Protein AF-0000000076641769 (afdb_homodimer)

InterPro domains:
  IPR024775 Hercynine oxygenase, DinB-like domain [PF12867] (29-150)
  IPR034660 DinB/YfiT-like putative metalloenzymes [G3DSA:1.20.120.450] (7-170)
  IPR034660 DinB/YfiT-like putative metalloenzymes [SSF109854] (11-156)

Solvent-accessible surface area (backbone atoms only — not comparable to full-atom values): 20277 Å² total; per-residue (Å²): 103,44,60,56,47,49,53,47,52,48,48,53,51,45,26,43,36,72,50,71,33,69,70,28,80,13,52,52,59,55,61,67,68,49,59,81,91,52,29,77,48,47,77,45,92,88,43,76,18,49,42,22,50,51,31,31,51,39,46,55,44,50,50,51,44,38,42,74,72,63,43,54,76,74,80,76,54,74,76,58,28,33,40,38,49,80,80,38,76,50,72,78,64,31,64,61,49,50,54,50,47,42,52,50,47,50,52,49,43,48,52,54,56,73,72,47,62,34,68,54,40,73,36,64,37,60,97,52,78,47,28,38,47,53,48,56,54,20,50,52,49,36,47,33,23,51,44,21,37,39,57,52,48,49,52,50,46,48,49,73,70,40,70,86,71,70,82,70,70,74,71,69,71,54,50,64,73,74,69,49,69,76,72,113,103,43,62,57,48,50,53,48,51,49,47,51,51,44,25,46,38,71,50,72,33,71,68,30,82,14,52,53,59,55,62,68,69,50,60,80,92,52,30,75,46,48,77,46,92,88,43,77,18,50,41,24,50,52,29,32,51,38,45,54,44,49,50,52,44,38,42,75,72,64,44,52,79,73,79,74,55,74,78,58,27,34,41,38,50,81,80,38,75,49,72,77,64,30,64,61,49,48,55,49,47,41,51,50,46,50,52,49,43,48,52,54,55,72,72,47,61,35,66,56,39,72,36,64,36,59,96,52,75,47,29,38,46,52,47,56,54,19,52,54,50,36,48,30,23,50,45,21,36,39,58,52,47,49,53,50,47,49,49,73,69,38,78,84,69,68,82,73,71,72,71,68,70,57,51,61,72,74,70,54,68,81,63,108

pLDDT: mean 87.35, std 21.9, range [19.55, 98.88]

Radius of gyration: 20.26 Å; Cα contacts (8 Å, |Δi|>4): 427; chains: 2; bounding box: 56×55×45 Å

Foldseek 3Di:
DLVVVLVVLLCLLCCQACNADQVFHHLLVLLVPFDLVCQQPFLDPPGGGNLLLLLLLLQLLVVLLCQLVPVLPDDDDNVCSSVLCVVPVDSVCSSVVSSVSSVVSSVSSSVSSVPDTSCQQVDCRRPDPHGSVVSSVVSSVSSVVVSVVNNVRRVSVCPVPDDPDDPPPPCVVPSVPPPPPVVD/DLVVVLVVLLCLLCCQACNADQVFHHLLVLLVPFDLVCQQPFLDPPGGGNLLLLLLLLQLLVVLLCQLVPVLPDDDDNVCSSVLCVVPVDSVCSSVVSSVSSVVSSVSSSVSSVPDTSCQQVDDRRPDPHGSVVSSVVSSVSSVVVSVVNNVRRVSVCPVPDPPDDPPPPCVVPSVPVPPVVVD

Secondary structure (DSSP, 8-state):
-HHHHHHHHHHHHHHHHHS--TTSS-HHHHHHTS-GGGTT--SSTTS--HHHHHHHHHHHHHHHHHHHTT-TT----HHHHT-GGGT-SSSTTHHHHHHHHHHHHHHHHHHHHHTS-GGGGGSBPTTSSSBHHHHHHHHHHHHHHHHHHHHHHHHHHHHHHSSS-------TT--GGG-GGGG-/-HHHHHHHHHHHHHHHHHS--TTSS-HHHHHHTS-GGGTT--SSTTS--HHHHHHHHHHHHHHHHHHHTT-TT----HHHHT-GGGT-S-STTHHHHHHHHHHHHHHHHHHHHHTS-GGGGGSBPTTSSSBHHHHHHHHHHHHHHHHHHHHHHHHHHHHHHSSS-------TT--GGG-GGGG-

Organism: NCBI:txid1194090

Structure (mmCIF, N/CA/C/O backbone):
data_AF-0000000076641769-model_v1
#
loop_
_entity.id
_entity.type
_entity.pdbx_description
1 polymer 'Uncharacterized damage-inducible protein DinB (Forms a four-helix bundle)'
#
loop_
_atom_site.group_PDB
_atom_site.id
_atom_site.type_symbol
_atom_site.label_atom_id
_atom_site.label_alt_id
_atom_site.label_comp_id
_atom_site.label_asym_id
_atom_site.label_entity_id
_atom_site.label_seq_id
_atom_site.pdbx_PDB_ins_code
_atom_site.Cartn_x
_atom_site.Cartn_y
_atom_site.Cartn_z
_atom_site.occupancy
_atom_site.B_iso_or_equiv
_atom_site.auth_seq_id
_atom_site.auth_comp_id
_atom_site.auth_asym_id
_atom_site.auth_atom_id
_atom_site.pdbx_PDB_model_num
ATOM 1 N N . MET A 1 1 ? -15.953 -20.562 -8.188 1 45.41 1 MET A N 1
ATOM 2 C CA . MET A 1 1 ? -14.883 -19.656 -8.555 1 45.41 1 MET A CA 1
ATOM 3 C C . MET A 1 1 ? -15.047 -18.312 -7.852 1 45.41 1 MET A C 1
ATOM 5 O O . MET A 1 1 ? -14.102 -17.781 -7.254 1 45.41 1 MET A O 1
ATOM 9 N N . HIS A 1 2 ? -16.438 -17.828 -7.84 1 49.59 2 HIS A N 1
ATOM 10 C CA . HIS A 1 2 ? -16.797 -16.516 -7.32 1 49.59 2 HIS A CA 1
ATOM 11 C C . HIS A 1 2 ? -16.781 -16.5 -5.797 1 49.59 2 HIS A C 1
ATOM 13 O O . HIS A 1 2 ? -16.234 -15.578 -5.188 1 49.59 2 HIS A O 1
ATOM 19 N N . ALA A 1 3 ? -17.281 -17.578 -5.199 1 50 3 ALA A N 1
ATOM 20 C CA . ALA A 1 3 ? -17.344 -17.625 -3.74 1 50 3 ALA A CA 1
ATOM 21 C C . ALA A 1 3 ? -15.938 -17.594 -3.133 1 50 3 ALA A C 1
ATOM 23 O O . ALA A 1 3 ? -15.703 -16.922 -2.127 1 50 3 ALA A O 1
ATOM 24 N N . SER A 1 4 ? -15.109 -18.125 -4.004 1 82.12 4 SER A N 1
ATOM 25 C CA . SER A 1 4 ? -13.742 -18.234 -3.51 1 82.12 4 SER A CA 1
ATOM 26 C C . SER A 1 4 ? -13.008 -16.891 -3.615 1 82.12 4 SER A C 1
ATOM 28 O O . SER A 1 4 ? -12.266 -16.516 -2.709 1 82.12 4 SER A O 1
ATOM 30 N N . GLU A 1 5 ? -13.516 -16.078 -4.543 1 87.69 5 GLU A N 1
ATOM 31 C CA . GLU A 1 5 ? -12.781 -14.82 -4.719 1 87.69 5 GLU A CA 1
ATOM 32 C C . GLU A 1 5 ? -13.203 -13.789 -3.676 1 87.69 5 GLU A C 1
ATOM 34 O O . GLU A 1 5 ? -12.367 -13.047 -3.158 1 87.69 5 GLU A O 1
ATOM 39 N N . ILE A 1 6 ? -14.516 -13.789 -3.357 1 93.94 6 ILE A N 1
ATOM 40 C CA . ILE A 1 6 ? -14.984 -12.836 -2.359 1 93.94 6 ILE A CA 1
ATOM 41 C C . ILE A 1 6 ? -14.367 -13.164 -1 1 93.94 6 ILE A C 1
ATOM 43 O O . ILE A 1 6 ? -14.023 -12.266 -0.233 1 93.94 6 ILE A O 1
ATOM 47 N N . SER A 1 7 ? -14.25 -14.461 -0.694 1 93.81 7 SER A N 1
ATOM 48 C CA . SER A 1 7 ? -13.594 -14.875 0.538 1 93.81 7 SER A CA 1
ATOM 49 C C . SER A 1 7 ? -12.133 -14.438 0.561 1 93.81 7 SER A C 1
ATOM 51 O O . SER A 1 7 ? -11.609 -14.055 1.609 1 93.81 7 SER A O 1
ATOM 53 N N . TYR A 1 8 ? -11.547 -14.477 -0.592 1 92.75 8 TYR A N 1
ATOM 54 C CA . TYR A 1 8 ? -10.164 -14.031 -0.72 1 92.75 8 TYR A CA 1
ATOM 55 C C . TYR A 1 8 ? -10.047 -12.539 -0.438 1 92.75 8 TYR A C 1
ATOM 57 O O . TYR A 1 8 ? -9.164 -12.109 0.307 1 92.75 8 TYR A O 1
ATOM 65 N N . ILE A 1 9 ? -10.938 -11.758 -0.997 1 96.25 9 ILE A N 1
ATOM 66 C CA . ILE A 1 9 ? -10.93 -10.312 -0.804 1 96.25 9 ILE A CA 1
ATOM 67 C C . ILE A 1 9 ? -11.18 -9.984 0.666 1 96.25 9 ILE A C 1
ATOM 69 O O . ILE A 1 9 ? -10.492 -9.141 1.248 1 96.25 9 ILE A O 1
ATOM 73 N N . ILE A 1 10 ? -12.133 -10.719 1.253 1 97 10 ILE A N 1
ATOM 74 C CA . ILE A 1 10 ? -12.438 -10.531 2.668 1 97 10 ILE A CA 1
ATOM 75 C C . ILE A 1 10 ? -11.195 -10.828 3.506 1 97 10 ILE A C 1
ATOM 77 O O . ILE A 1 10 ? -10.859 -10.062 4.414 1 97 10 ILE A O 1
ATOM 81 N N . ASN A 1 11 ? -10.523 -11.867 3.188 1 94.94 11 ASN A N 1
ATOM 82 C CA . ASN A 1 11 ? -9.32 -12.25 3.922 1 94.94 11 ASN A CA 1
ATOM 83 C C . ASN A 1 11 ? -8.219 -11.203 3.779 1 94.94 11 ASN A C 1
ATOM 85 O O . ASN A 1 11 ? -7.535 -10.883 4.75 1 94.9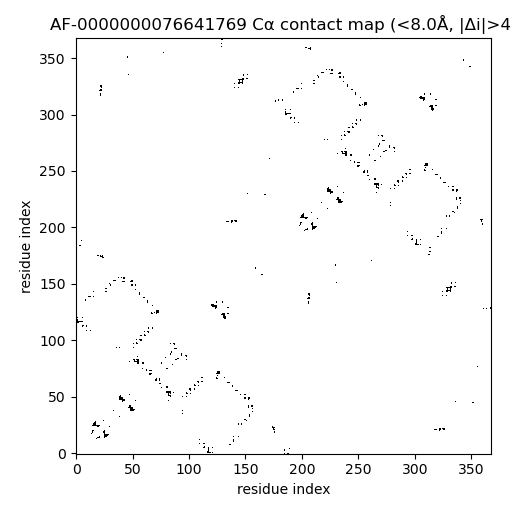4 11 ASN A O 1
ATOM 89 N N . GLN A 1 12 ? -8.023 -10.664 2.586 1 96.94 12 GLN A N 1
ATOM 90 C CA . GLN A 1 12 ? -7.012 -9.633 2.367 1 96.94 12 GLN A CA 1
ATOM 91 C C . GLN A 1 12 ? -7.355 -8.359 3.129 1 96.94 12 GLN A C 1
ATOM 93 O O . GLN A 1 12 ? -6.473 -7.723 3.717 1 96.94 12 GLN A O 1
ATOM 98 N N . LEU A 1 13 ? -8.648 -7.98 3.107 1 98.19 13 LEU A N 1
ATOM 99 C CA . LEU A 1 13 ? -9.102 -6.824 3.871 1 98.19 13 LEU A CA 1
ATOM 100 C C . LEU A 1 13 ? -8.797 -7 5.355 1 98.19 13 LEU A C 1
ATOM 102 O O . LEU A 1 13 ? -8.25 -6.098 5.992 1 98.19 13 LEU A O 1
ATOM 106 N N . ASP A 1 14 ? -9.086 -8.141 5.809 1 96 14 ASP A N 1
ATOM 107 C CA . ASP A 1 14 ? -8.914 -8.422 7.23 1 96 14 ASP A CA 1
ATOM 108 C C . ASP A 1 14 ? -7.43 -8.516 7.594 1 96 14 ASP A C 1
ATOM 110 O O . ASP A 1 14 ? -7 -7.977 8.609 1 96 14 ASP A O 1
ATOM 114 N N . GLN A 1 15 ? -6.672 -9.164 6.793 1 96.19 15 GLN A N 1
ATOM 115 C CA . GLN A 1 15 ? -5.246 -9.375 7.027 1 96.19 15 GLN A CA 1
ATOM 116 C C . GLN A 1 15 ? -4.5 -8.047 7.105 1 96.19 15 GLN A C 1
ATOM 118 O O . GLN A 1 15 ? -3.672 -7.844 7.996 1 96.19 15 GLN A O 1
ATOM 123 N N . THR A 1 16 ? -4.781 -7.152 6.227 1 98.31 16 THR A N 1
ATOM 124 C CA . THR A 1 16 ? -4.047 -5.891 6.156 1 98.31 16 THR A CA 1
ATOM 125 C C . THR A 1 16 ? -4.531 -4.926 7.234 1 98.31 16 THR A C 1
ATOM 127 O O . THR A 1 16 ? -3.785 -4.039 7.656 1 98.31 16 THR A O 1
ATOM 130 N N . PHE A 1 17 ? -5.762 -5.137 7.707 1 98.5 17 PHE A N 1
ATOM 131 C CA . PHE A 1 17 ? -6.328 -4.191 8.664 1 98.5 17 PHE A CA 1
ATOM 132 C C . PHE A 1 17 ? -5.961 -4.574 10.086 1 98.5 17 PHE A C 1
ATOM 134 O O . PHE A 1 17 ? -5.566 -3.719 10.883 1 98.5 17 PHE A O 1
ATOM 141 N N . ASP A 1 18 ? -6.109 -5.91 10.477 1 95.75 18 ASP A N 1
ATOM 142 C CA . ASP A 1 18 ? -5.984 -6.176 11.906 1 95.75 18 ASP A CA 1
ATOM 143 C C . ASP A 1 18 ? -5.316 -7.523 12.156 1 95.75 18 ASP A C 1
ATOM 145 O O . ASP A 1 18 ? -5.219 -7.969 13.297 1 95.75 18 ASP A O 1
ATOM 149 N N . LYS A 1 19 ? -4.84 -8.172 11.195 1 95.69 19 LYS A N 1
ATOM 150 C CA . LYS A 1 19 ? -4.203 -9.469 11.422 1 95.69 19 LYS A CA 1
ATOM 151 C C . LYS A 1 19 ? -2.695 -9.383 11.195 1 95.69 19 LYS A C 1
ATOM 153 O O . LYS A 1 19 ? -2.004 -8.617 11.859 1 95.69 19 LYS A O 1
ATOM 158 N N . ASN A 1 20 ? -2.178 -10.242 10.352 1 94.19 20 ASN A N 1
ATOM 159 C CA . ASN A 1 20 ? -0.727 -10.336 10.227 1 94.19 20 ASN A CA 1
ATOM 160 C C . ASN A 1 20 ? -0.286 -10.328 8.766 1 94.19 20 ASN A C 1
ATOM 162 O O . ASN A 1 20 ? 0.093 -11.367 8.227 1 94.19 20 ASN A O 1
ATOM 166 N N . PRO A 1 21 ? -0.232 -9.164 8.219 1 96 21 PRO A N 1
ATOM 167 C CA . PRO A 1 21 ? 0.227 -9.133 6.824 1 96 21 PRO A CA 1
ATOM 168 C C . PRO A 1 21 ? 1.71 -9.469 6.684 1 96 21 PRO A C 1
ATOM 170 O O . PRO A 1 21 ? 2.486 -9.25 7.621 1 96 21 PRO A O 1
ATOM 173 N N . TRP A 1 22 ? 2.082 -9.883 5.594 1 95.44 22 TRP A N 1
ATOM 174 C CA . TRP A 1 22 ? 3.449 -10.32 5.332 1 95.44 22 TRP A CA 1
ATOM 175 C C . TRP A 1 22 ? 4.426 -9.156 5.449 1 95.44 22 TRP A C 1
ATOM 177 O O . TRP A 1 22 ? 5.559 -9.328 5.906 1 95.44 22 TRP A O 1
ATOM 187 N N . TYR A 1 23 ? 4.004 -7.949 5.078 1 94.56 23 TYR A N 1
ATOM 188 C CA . TYR A 1 23 ? 4.902 -6.805 4.957 1 94.56 23 TYR A CA 1
ATOM 189 C C . TYR A 1 23 ? 5.199 -6.199 6.32 1 94.56 23 TYR A C 1
ATOM 191 O O . TYR A 1 23 ? 6.035 -5.301 6.438 1 94.56 23 TYR A O 1
ATOM 199 N N . GLY A 1 24 ? 4.438 -6.656 7.391 1 94.31 24 GLY A N 1
ATOM 200 C CA . GLY A 1 24 ? 4.742 -6.121 8.711 1 94.31 24 GLY A CA 1
ATOM 201 C C . GLY A 1 24 ? 3.508 -5.906 9.562 1 94.31 24 GLY A C 1
ATOM 202 O O . GLY A 1 24 ? 2.701 -6.82 9.742 1 94.31 24 GLY A O 1
ATOM 203 N N . GLU A 1 25 ? 3.391 -4.691 10.094 1 95.56 25 GLU A N 1
ATOM 204 C CA . GLU A 1 25 ? 2.283 -4.363 10.992 1 95.56 25 GLU A CA 1
ATOM 205 C C . GLU A 1 25 ? 1.032 -3.984 10.203 1 95.56 25 GLU A C 1
ATOM 207 O O . GLU A 1 25 ? 1.116 -3.289 9.188 1 95.56 25 GLU A O 1
ATOM 212 N N . PRO A 1 26 ? -0.119 -4.414 10.695 1 97.81 26 PRO A N 1
ATOM 213 C CA . PRO A 1 26 ? -1.368 -4.055 10.023 1 97.81 26 PRO A CA 1
ATOM 214 C C . PRO A 1 26 ? -1.771 -2.602 10.266 1 97.81 26 PRO A C 1
ATOM 216 O O . PRO A 1 26 ? -1.193 -1.933 11.125 1 97.81 26 PRO A O 1
ATOM 219 N N . ILE A 1 27 ? -2.701 -2.156 9.555 1 98.69 27 ILE A N 1
ATOM 220 C CA . ILE A 1 27 ? -3.156 -0.771 9.539 1 98.69 27 ILE A CA 1
ATOM 221 C C . ILE A 1 27 ? -3.52 -0.333 10.961 1 98.69 27 ILE A C 1
ATOM 223 O O . ILE A 1 27 ? -3.047 0.7 11.438 1 98.69 27 ILE A O 1
ATOM 227 N N . HIS A 1 28 ? -4.312 -1.132 11.633 1 98 28 HIS A N 1
ATOM 228 C CA . HIS A 1 28 ? -4.824 -0.756 12.945 1 98 28 HIS A CA 1
ATOM 229 C C . HIS A 1 28 ? -3.691 -0.597 13.953 1 98 28 HIS A C 1
ATOM 231 O O . HIS A 1 28 ? -3.693 0.342 14.75 1 98 28 HIS A O 1
ATOM 237 N N . SER A 1 29 ? -2.707 -1.469 13.938 1 97.69 29 SER A N 1
ATOM 238 C CA . SER A 1 29 ? -1.576 -1.418 14.859 1 97.69 29 SER A CA 1
ATOM 239 C C . SER A 1 29 ? -0.725 -0.174 14.625 1 97.69 29 SER A C 1
ATOM 241 O O . SER A 1 29 ? -0.314 0.493 15.578 1 97.69 29 SER A O 1
ATOM 243 N N . ILE A 1 30 ? -0.479 0.148 13.359 1 97.75 30 ILE A N 1
ATOM 244 C CA . ILE A 1 30 ? 0.31 1.328 13.016 1 97.75 30 ILE A CA 1
ATOM 245 C C . ILE A 1 30 ? -0.414 2.586 13.492 1 97.75 30 ILE A C 1
ATOM 247 O O . ILE A 1 30 ? 0.186 3.449 14.141 1 97.75 30 ILE A O 1
ATOM 251 N N . LEU A 1 31 ? -1.674 2.66 13.273 1 98.56 31 LEU A N 1
ATOM 252 C CA . LEU A 1 31 ? -2.432 3.85 13.641 1 98.56 31 LEU A CA 1
ATOM 253 C C . LEU A 1 31 ? -2.516 3.996 15.156 1 98.56 31 LEU A C 1
ATOM 255 O O . LEU A 1 31 ? -2.518 5.113 15.68 1 98.56 31 LEU A O 1
ATOM 259 N N . LYS A 1 32 ? -2.561 2.885 15.867 1 97.5 32 LYS A N 1
ATOM 260 C CA . LYS A 1 32 ? -2.613 2.918 17.328 1 97.5 32 LYS A CA 1
ATOM 261 C C . LYS A 1 32 ? -1.288 3.4 17.922 1 97.5 32 LYS A C 1
ATOM 263 O O . LYS A 1 32 ? -1.239 3.855 19.062 1 97.5 32 LYS A O 1
ATOM 268 N N . SER A 1 33 ? -0.263 3.305 17.109 1 96.62 33 SER A N 1
ATOM 269 C CA . SER A 1 33 ? 1.065 3.629 17.625 1 96.62 33 SER A CA 1
ATOM 270 C C . SER A 1 33 ? 1.399 5.102 17.391 1 96.62 33 SER A C 1
ATOM 272 O O . SER A 1 33 ? 2.449 5.578 17.828 1 96.62 33 SER A O 1
ATOM 274 N N . VAL A 1 34 ? 0.511 5.805 16.734 1 96.69 34 VAL A N 1
ATOM 275 C CA . VAL A 1 34 ? 0.795 7.211 16.469 1 96.69 34 VAL A CA 1
ATOM 276 C C . VAL A 1 34 ? 0.492 8.047 17.703 1 96.69 34 VAL A C 1
ATOM 278 O O . VAL A 1 34 ? -0.332 7.656 18.531 1 96.69 34 VAL A O 1
ATOM 281 N N . ASP A 1 35 ? 1.23 9.172 17.875 1 95.06 35 ASP A N 1
ATOM 282 C CA . ASP A 1 35 ? 0.979 10.109 18.969 1 95.06 35 ASP A CA 1
ATOM 283 C C . ASP A 1 35 ? -0.274 10.938 18.703 1 95.06 35 ASP A C 1
ATOM 285 O O . ASP A 1 35 ? -0.285 11.781 17.812 1 95.06 35 ASP A O 1
ATOM 289 N N . PRO A 1 36 ? -1.273 10.758 19.531 1 95.38 36 PRO A N 1
ATOM 290 C CA . PRO A 1 36 ? -2.535 11.461 19.281 1 95.38 36 PRO A CA 1
ATOM 291 C C . PRO A 1 36 ? -2.383 12.977 19.328 1 95.38 36 PRO A C 1
ATOM 293 O O . PRO A 1 36 ? -3.205 13.703 18.766 1 95.38 36 PRO A O 1
ATOM 296 N N . ASP A 1 37 ? -1.33 13.461 19.969 1 94.19 37 ASP A N 1
ATOM 297 C CA . ASP A 1 37 ? -1.163 14.898 20.141 1 94.19 37 ASP A CA 1
ATOM 298 C C . ASP A 1 37 ? -0.729 15.57 18.844 1 94.19 37 ASP A C 1
ATOM 300 O O . ASP A 1 37 ? -0.851 16.781 18.688 1 94.19 37 ASP A O 1
ATOM 304 N N . ASN A 1 38 ? -0.269 14.742 17.859 1 93.88 38 ASN A N 1
ATOM 305 C CA . ASN A 1 38 ? 0.278 15.352 16.656 1 93.88 38 ASN A CA 1
ATOM 306 C C . ASN A 1 38 ? -0.371 14.789 15.398 1 93.88 38 ASN A C 1
ATOM 308 O O . ASN A 1 38 ? 0.151 14.969 14.297 1 93.88 38 ASN A O 1
ATOM 312 N N . VAL A 1 39 ? -1.518 14.156 15.492 1 97.25 39 VAL A N 1
ATOM 313 C CA . VAL A 1 39 ? -2.105 13.422 14.383 1 97.25 39 VAL A CA 1
ATOM 314 C C . VAL A 1 39 ? -2.746 14.398 13.398 1 97.25 39 VAL A C 1
ATOM 316 O O . VAL A 1 39 ? -2.955 14.062 12.227 1 97.25 39 VAL A O 1
ATOM 319 N N . PHE A 1 40 ? -3.039 15.57 13.859 1 96.94 40 PHE A N 1
ATOM 320 C CA . PHE A 1 40 ? -3.695 16.516 12.969 1 96.94 40 PHE A CA 1
ATOM 321 C C . PHE A 1 40 ? -2.707 17.562 12.469 1 96.94 40 PHE A C 1
ATOM 323 O O . PHE A 1 40 ? -3.092 18.516 11.781 1 96.94 40 PHE A O 1
ATOM 330 N N . GLU A 1 41 ? -1.438 17.375 12.781 1 93.69 41 GLU A N 1
ATOM 331 C CA . GLU A 1 41 ? -0.383 18.266 12.297 1 93.69 41 GLU A CA 1
ATOM 332 C C . GLU A 1 41 ? 0.225 17.75 11 1 93.69 41 GLU A C 1
ATOM 334 O O . GLU A 1 41 ? 0.632 16.594 10.922 1 93.69 41 GLU A O 1
ATOM 339 N N . SER A 1 42 ? 0.24 18.594 10.023 1 92.5 42 SER A N 1
ATOM 340 C CA . SER A 1 42 ? 1.027 18.297 8.828 1 92.5 42 SER A CA 1
ATOM 341 C C . SER A 1 42 ? 2.52 18.484 9.094 1 92.5 42 SER A C 1
ATOM 343 O O . SER A 1 42 ? 2.939 19.5 9.648 1 92.5 42 SER A O 1
ATOM 345 N N . PRO A 1 43 ? 3.281 17.5 8.734 1 88.5 43 PRO A N 1
ATOM 346 C CA . PRO A 1 43 ? 4.707 17.656 9.023 1 88.5 43 PRO A CA 1
ATOM 347 C C . PRO A 1 43 ? 5.363 18.766 8.211 1 88.5 43 PRO A C 1
ATOM 349 O O . PRO A 1 43 ? 6.379 19.328 8.625 1 88.5 43 PRO A O 1
ATOM 352 N N . THR A 1 44 ? 4.898 19 7.086 1 84 44 THR A N 1
ATOM 353 C CA . THR A 1 44 ? 5.359 20.078 6.215 1 84 44 THR A CA 1
ATOM 354 C C . THR A 1 44 ? 4.262 20.5 5.246 1 84 44 THR A C 1
ATOM 356 O O . THR A 1 44 ? 3.309 19.75 5.016 1 84 44 THR A O 1
ATOM 359 N N . GLU A 1 45 ? 4.379 21.672 4.727 1 85 45 GLU A N 1
ATOM 360 C CA . GLU A 1 45 ? 3.365 22.188 3.814 1 85 45 GLU A CA 1
ATOM 361 C C . GLU A 1 45 ? 3.152 21.25 2.627 1 85 45 GLU A C 1
ATOM 363 O O . GLU A 1 45 ? 4.117 20.734 2.059 1 85 45 GLU A O 1
ATOM 368 N N . GLY A 1 46 ? 1.932 21 2.311 1 87.56 46 GLY A N 1
ATOM 369 C CA . GLY A 1 46 ? 1.609 20.203 1.131 1 87.56 46 GLY A CA 1
ATOM 370 C C . GLY A 1 46 ? 1.476 18.719 1.423 1 87.56 46 GLY A C 1
ATOM 371 O O . GLY A 1 46 ? 1.138 17.938 0.534 1 87.56 46 GLY A O 1
ATOM 372 N N . ILE A 1 47 ? 1.755 18.391 2.625 1 93.62 47 ILE A N 1
ATOM 373 C CA . ILE A 1 47 ? 1.623 17 3.031 1 93.62 47 ILE A CA 1
ATOM 374 C C . ILE A 1 47 ? 0.453 16.844 4 1 93.62 47 ILE A C 1
ATOM 376 O O . ILE A 1 47 ? 0.306 17.641 4.93 1 93.62 47 ILE A O 1
ATOM 380 N N . HIS A 1 48 ? -0.349 15.906 3.787 1 97.06 48 HIS A N 1
ATOM 381 C CA . HIS A 1 48 ? -1.502 15.648 4.641 1 97.06 48 HIS A CA 1
ATOM 382 C C . HIS A 1 48 ? -1.065 15.188 6.027 1 97.06 48 HIS A C 1
ATOM 384 O O . HIS A 1 48 ? -0.014 14.562 6.176 1 97.06 48 HIS A O 1
ATOM 390 N N . SER A 1 49 ? -1.872 15.547 7.027 1 97.81 49 SER A N 1
ATOM 391 C CA . SER A 1 49 ? -1.682 14.984 8.359 1 97.81 49 SER A CA 1
ATOM 392 C C . SER A 1 49 ? -2.189 13.547 8.43 1 97.81 49 SER A C 1
ATOM 394 O O . SER A 1 49 ? -2.896 13.086 7.535 1 97.81 49 SER A O 1
ATOM 396 N N . ILE A 1 50 ? -1.802 12.891 9.477 1 98.62 50 ILE A N 1
ATOM 397 C CA . ILE A 1 50 ? -2.27 11.523 9.688 1 98.62 50 ILE A CA 1
ATOM 398 C C . ILE A 1 50 ? -3.791 11.516 9.828 1 98.62 50 ILE A C 1
ATOM 400 O O . ILE A 1 50 ? -4.465 10.656 9.242 1 98.62 50 ILE A O 1
ATOM 404 N N . GLY A 1 51 ? -4.375 12.484 10.57 1 98.62 51 GLY A N 1
ATOM 405 C CA . GLY A 1 51 ? -5.816 12.586 10.703 1 98.62 51 GLY A CA 1
ATOM 406 C C . GLY A 1 51 ? -6.527 12.766 9.375 1 98.62 51 GLY A C 1
ATOM 407 O O . GLY A 1 51 ? -7.59 12.188 9.148 1 98.62 51 GLY A O 1
ATOM 408 N N . GLU A 1 52 ? -5.953 13.547 8.531 1 98.62 52 GLU A N 1
ATOM 409 C CA . GLU A 1 52 ? -6.504 13.758 7.195 1 98.62 52 GLU A CA 1
ATOM 410 C C . GLU A 1 52 ? -6.484 12.461 6.387 1 98.62 52 GLU A C 1
ATOM 412 O O . GLU A 1 52 ? -7.449 12.141 5.688 1 98.62 52 GLU A O 1
ATOM 417 N N . LEU A 1 53 ? -5.406 11.711 6.461 1 98.81 53 LEU A N 1
ATOM 418 C CA . LEU A 1 53 ? -5.297 10.445 5.734 1 98.81 53 LEU A CA 1
ATOM 419 C C . LEU A 1 53 ? -6.301 9.43 6.262 1 98.81 53 LEU A C 1
ATOM 421 O O . LEU A 1 53 ? -6.902 8.68 5.484 1 98.81 53 LEU A O 1
ATOM 425 N N . VAL A 1 54 ? -6.477 9.391 7.574 1 98.88 54 VAL A N 1
ATOM 426 C CA . VAL A 1 54 ? -7.43 8.445 8.148 1 98.88 54 VAL A CA 1
ATOM 427 C C . VAL A 1 54 ? -8.844 8.805 7.703 1 98.88 54 VAL A C 1
ATOM 429 O O . VAL A 1 54 ? -9.633 7.926 7.355 1 98.88 54 VAL A O 1
ATOM 432 N N . ALA A 1 55 ? -9.203 10.117 7.676 1 98.81 55 ALA A N 1
ATOM 433 C CA . ALA A 1 55 ? -10.5 10.539 7.141 1 98.81 55 ALA A CA 1
ATOM 434 C C . ALA A 1 55 ? -10.664 10.086 5.695 1 98.81 55 ALA A C 1
ATOM 436 O O . ALA A 1 55 ? -11.758 9.664 5.297 1 98.81 55 ALA A O 1
ATOM 437 N N . HIS A 1 56 ? -9.641 10.195 4.938 1 98.81 56 HIS A N 1
ATOM 438 C CA . HIS A 1 56 ? -9.617 9.773 3.543 1 98.81 56 HIS A CA 1
ATOM 439 C C . HIS A 1 56 ? -9.875 8.273 3.416 1 98.81 56 HIS A C 1
ATOM 441 O O . HIS A 1 56 ? -10.664 7.844 2.568 1 98.81 56 HIS A O 1
ATOM 447 N N . LEU A 1 57 ? -9.234 7.438 4.277 1 98.88 57 LEU A N 1
ATOM 448 C CA . LEU A 1 57 ? -9.469 6 4.305 1 98.88 57 LEU A CA 1
ATOM 449 C C . LEU A 1 57 ? -10.93 5.695 4.621 1 98.88 57 LEU A C 1
ATOM 451 O O . LEU A 1 57 ? -11.539 4.836 3.982 1 98.88 57 LEU A O 1
ATOM 455 N N . ILE A 1 58 ? -11.461 6.371 5.617 1 98.88 58 ILE A N 1
ATOM 456 C CA . ILE A 1 58 ? -12.844 6.172 6.031 1 98.88 58 ILE A CA 1
ATOM 457 C C . ILE A 1 58 ? -13.781 6.508 4.871 1 98.88 58 ILE A C 1
ATOM 459 O O . ILE A 1 58 ? -14.695 5.742 4.562 1 98.88 58 ILE A O 1
ATOM 463 N N . THR A 1 59 ? -13.523 7.625 4.219 1 98.56 59 THR A N 1
ATOM 464 C CA . THR A 1 59 ? -14.398 8.109 3.158 1 98.56 59 THR A CA 1
ATOM 465 C C . THR A 1 59 ? -14.516 7.074 2.041 1 98.56 59 THR A C 1
ATOM 467 O O . THR A 1 59 ? -15.617 6.805 1.555 1 98.56 59 THR A O 1
ATOM 470 N N . TYR A 1 60 ? -13.453 6.434 1.678 1 98 60 TYR A N 1
ATOM 471 C CA . TYR A 1 60 ? -13.516 5.523 0.54 1 98 60 TYR A CA 1
ATOM 472 C C . TYR A 1 60 ? -14.031 4.152 0.962 1 98 60 TYR A C 1
ATOM 474 O O . TYR A 1 60 ? -14.523 3.387 0.133 1 98 60 TYR A O 1
ATOM 482 N N . ARG A 1 61 ? -13.922 3.844 2.236 1 98.31 61 ARG A N 1
ATOM 483 C CA . ARG A 1 61 ? -14.625 2.666 2.736 1 98.31 61 ARG A CA 1
ATOM 484 C C . ARG A 1 61 ? -16.141 2.881 2.717 1 98.31 61 ARG A C 1
ATOM 486 O O . ARG A 1 61 ? -16.891 1.983 2.338 1 98.31 61 ARG A O 1
ATOM 493 N N . VAL A 1 62 ? -16.531 4.059 3.158 1 98.5 62 VAL A N 1
ATOM 494 C CA . VAL A 1 62 ? -17.953 4.414 3.123 1 98.5 62 VAL A CA 1
ATOM 495 C C . VAL A 1 62 ? -18.438 4.441 1.678 1 98.5 62 VAL A C 1
ATOM 497 O O . VAL A 1 62 ? -19.531 3.965 1.381 1 98.5 62 VAL A O 1
ATOM 500 N N . PHE A 1 63 ? -17.625 4.973 0.791 1 98.44 63 PHE A N 1
ATOM 501 C CA . PHE A 1 63 ? -17.969 4.961 -0.629 1 98.44 63 PHE A CA 1
ATOM 502 C C . PHE A 1 63 ? -18.234 3.543 -1.112 1 98.44 63 PHE A C 1
ATOM 504 O O . PHE A 1 63 ? -19.266 3.285 -1.753 1 98.44 63 PHE A O 1
ATOM 511 N N . ALA A 1 64 ? -17.391 2.57 -0.789 1 98.31 64 ALA A N 1
ATOM 512 C CA . ALA A 1 64 ? -17.531 1.183 -1.216 1 98.31 64 ALA A CA 1
ATOM 513 C C . ALA A 1 64 ? -18.812 0.57 -0.648 1 98.31 64 ALA A C 1
ATOM 515 O O . ALA A 1 64 ? -19.578 -0.063 -1.376 1 98.31 64 ALA A O 1
ATOM 516 N N . THR A 1 65 ? -19.078 0.799 0.663 1 98.38 65 THR A N 1
ATOM 517 C CA . THR A 1 65 ? -20.234 0.198 1.308 1 98.38 65 THR A CA 1
ATOM 518 C C . THR A 1 65 ? -21.531 0.785 0.748 1 98.38 65 THR A C 1
ATOM 520 O O . THR A 1 65 ? -22.484 0.053 0.48 1 98.38 65 THR A O 1
ATOM 523 N N . ARG A 1 66 ? -21.5 2.082 0.559 1 98.31 66 ARG A N 1
ATOM 524 C CA . ARG A 1 66 ? -22.703 2.73 0.024 1 98.31 66 ARG A CA 1
ATOM 525 C C . ARG A 1 66 ? -23 2.25 -1.394 1 98.31 66 ARG A C 1
ATOM 527 O O . ARG A 1 66 ? -24.156 1.997 -1.74 1 98.31 66 ARG A O 1
ATOM 534 N N . ARG A 1 67 ? -21.969 2.082 -2.178 1 98 67 ARG A N 1
ATOM 535 C CA . ARG A 1 67 ? -22.156 1.595 -3.539 1 98 67 ARG A CA 1
ATOM 536 C C . ARG A 1 67 ? -22.625 0.143 -3.543 1 98 67 ARG A C 1
ATOM 538 O O . ARG A 1 67 ? -23.5 -0.234 -4.336 1 98 67 ARG A O 1
ATOM 545 N N . LEU A 1 68 ? -22.078 -0.667 -2.689 1 98 68 LEU A N 1
ATOM 546 C CA . LEU A 1 68 ? -22.469 -2.068 -2.574 1 98 68 LEU A CA 1
ATOM 547 C C . LEU A 1 68 ? -23.938 -2.189 -2.186 1 98 68 LEU A C 1
ATOM 549 O O . LEU A 1 68 ? -24.609 -3.145 -2.58 1 98 68 LEU A O 1
ATOM 553 N N . LEU A 1 69 ? -24.422 -1.203 -1.462 1 97.5 69 LEU A N 1
ATOM 554 C CA . LEU A 1 69 ? -25.797 -1.236 -0.959 1 97.5 69 LEU A CA 1
ATOM 555 C C . LEU A 1 69 ? -26.75 -0.513 -1.912 1 97.5 69 LEU A C 1
ATOM 557 O O . LEU A 1 69 ? -27.922 -0.305 -1.59 1 97.5 69 LEU A O 1
ATOM 561 N N . GLY A 1 70 ? -26.25 0.018 -3.021 1 96.5 70 GLY A N 1
ATOM 562 C CA . GLY A 1 70 ? -27.109 0.515 -4.082 1 96.5 70 GLY A CA 1
ATOM 563 C C . GLY A 1 70 ? -27.266 2.023 -4.07 1 96.5 70 GLY A C 1
ATOM 564 O O . GLY A 1 70 ? -28.062 2.578 -4.82 1 96.5 70 GLY A O 1
ATOM 565 N N . ASP A 1 71 ? -26.547 2.691 -3.154 1 97.25 71 ASP A N 1
ATOM 566 C CA . ASP A 1 71 ? -26.531 4.152 -3.17 1 97.25 71 ASP A CA 1
ATOM 567 C C . ASP A 1 71 ? -25.594 4.684 -4.246 1 97.25 71 ASP A C 1
ATOM 569 O O . ASP A 1 71 ? -24.484 5.125 -3.943 1 97.25 71 ASP A O 1
ATOM 573 N N . ASN A 1 72 ? -26.078 4.82 -5.453 1 95.31 72 ASN A N 1
ATOM 574 C CA . ASN A 1 72 ? -25.266 5.133 -6.625 1 95.31 72 ASN A CA 1
ATOM 575 C C . ASN A 1 72 ? -24.938 6.621 -6.699 1 95.31 72 ASN A C 1
ATOM 577 O O . ASN A 1 72 ? -24.062 7.027 -7.469 1 95.31 72 ASN A O 1
ATOM 581 N N . ASP A 1 73 ? -25.516 7.426 -5.848 1 94.81 73 ASP A N 1
ATOM 582 C CA . ASP A 1 73 ? -25.344 8.875 -5.945 1 94.81 73 ASP A CA 1
ATOM 583 C C . ASP A 1 73 ? -24.375 9.383 -4.879 1 94.81 73 ASP A C 1
ATOM 585 O O . ASP A 1 73 ? -23.953 10.539 -4.922 1 94.81 73 ASP A O 1
ATOM 589 N N . TYR A 1 74 ? -24.062 8.516 -3.947 1 94.56 74 TYR A N 1
ATOM 590 C CA . TYR A 1 74 ? -23.156 8.961 -2.902 1 94.56 74 TYR A CA 1
ATOM 591 C C . TYR A 1 74 ? -21.812 9.383 -3.49 1 94.56 74 TYR A C 1
ATOM 593 O O . TYR A 1 74 ? -21.234 8.664 -4.316 1 94.56 74 TYR A O 1
ATOM 601 N N . TYR A 1 75 ? -21.312 10.508 -3.08 1 92.94 75 TYR A N 1
ATOM 602 C CA . TYR A 1 75 ? -20.047 11.008 -3.574 1 92.94 75 TYR A CA 1
ATOM 603 C C . TYR A 1 75 ? -19.453 12.023 -2.602 1 92.94 75 TYR A C 1
ATOM 605 O O . TYR A 1 75 ? -20.172 12.836 -2.02 1 92.94 75 TYR A O 1
ATOM 613 N N . VAL A 1 76 ? -18.25 11.906 -2.279 1 92.25 76 VAL A N 1
ATOM 614 C CA . VAL A 1 76 ? -17.438 12.906 -1.595 1 92.25 76 VAL A CA 1
ATOM 615 C C . VAL A 1 76 ? -16.25 13.297 -2.479 1 92.25 76 VAL A C 1
ATOM 617 O O . VAL A 1 76 ? -15.531 12.43 -2.986 1 92.25 76 VAL A O 1
ATOM 620 N N . SER A 1 77 ? -16.016 14.633 -2.688 1 92.19 77 SER A N 1
ATOM 621 C CA . SER A 1 77 ? -14.898 15.07 -3.514 1 92.19 77 SER A CA 1
ATOM 622 C C . SER A 1 77 ? -13.57 14.656 -2.898 1 92.19 77 SER A C 1
ATOM 624 O O . SER A 1 77 ? -13.469 14.469 -1.684 1 92.19 77 SER A O 1
ATOM 626 N N . GLN A 1 78 ? -12.602 14.5 -3.717 1 92.38 78 GLN A N 1
ATOM 627 C CA . GLN A 1 78 ? -11.266 14.133 -3.252 1 92.38 78 GLN A CA 1
ATOM 628 C C . GLN A 1 78 ? -10.766 15.094 -2.18 1 92.38 78 GLN A C 1
ATOM 630 O O . GLN A 1 78 ? -10.258 14.672 -1.143 1 92.38 78 GLN A O 1
ATOM 635 N N . GLU A 1 79 ? -10.938 16.359 -2.428 1 92.81 79 GLU A N 1
ATOM 636 C CA . GLU A 1 79 ? -10.508 17.375 -1.477 1 92.81 79 GLU A CA 1
ATOM 637 C C . GLU A 1 79 ? -11.211 17.219 -0.133 1 92.81 79 GLU A C 1
ATOM 639 O O . GLU A 1 79 ? -10.57 17.281 0.92 1 92.81 79 GLU A O 1
ATOM 644 N N . ASN A 1 80 ? -12.453 16.938 -0.185 1 96 80 ASN A N 1
ATOM 645 C CA . ASN A 1 80 ? -13.25 16.844 1.035 1 96 80 ASN A CA 1
ATOM 646 C C . ASN A 1 80 ? -12.992 15.516 1.758 1 96 80 ASN A C 1
ATOM 648 O O . ASN A 1 80 ? -13.242 15.406 2.961 1 96 80 ASN A O 1
ATOM 652 N N . SER A 1 81 ? -12.484 14.547 1.012 1 97.12 81 SER A N 1
ATOM 653 C CA . SER A 1 81 ? -12.258 13.227 1.601 1 97.12 81 SER A CA 1
ATOM 654 C C . SER A 1 81 ? -11.141 13.273 2.637 1 97.12 81 SER A C 1
ATOM 656 O O . SER A 1 81 ? -11.039 12.398 3.496 1 97.12 81 SER A O 1
ATOM 658 N N . PHE A 1 82 ? -10.344 14.328 2.604 1 97.62 82 PHE A N 1
ATOM 659 C CA . PHE A 1 82 ? -9.242 14.477 3.543 1 97.62 82 PHE A CA 1
ATOM 660 C C . PHE A 1 82 ? -9.656 15.32 4.742 1 97.62 82 PHE A C 1
ATOM 662 O O . PHE A 1 82 ? -8.93 15.398 5.738 1 97.62 82 PHE A O 1
ATOM 669 N N . ARG A 1 83 ? -10.805 15.961 4.641 1 97.44 83 ARG A N 1
ATOM 670 C CA . ARG A 1 83 ? -11.234 16.875 5.691 1 97.44 83 ARG A CA 1
ATOM 671 C C . ARG A 1 83 ? -11.883 16.109 6.844 1 97.44 83 ARG A C 1
ATOM 673 O O . ARG A 1 83 ? -13.094 15.891 6.84 1 97.44 83 ARG A O 1
ATOM 680 N N . TRP A 1 84 ? -11.07 15.82 7.828 1 97.88 84 TRP A N 1
ATOM 681 C CA . TRP A 1 84 ? -11.578 15.047 8.953 1 97.88 84 TRP A CA 1
ATOM 682 C C . TRP A 1 84 ? -12.656 15.82 9.703 1 97.88 84 TRP A C 1
ATOM 684 O O . TRP A 1 84 ? -13.523 15.227 10.352 1 97.88 84 TRP A O 1
ATOM 694 N N . GLN A 1 85 ? -12.68 17.109 9.57 1 97.56 85 GLN A N 1
ATOM 695 C CA . GLN A 1 85 ? -13.664 17.969 10.234 1 97.56 85 GLN A CA 1
ATOM 696 C C . GLN A 1 85 ? -15.07 17.672 9.719 1 97.56 85 GLN A C 1
ATOM 698 O O . GLN A 1 85 ? -16.062 17.969 10.406 1 97.56 85 GLN A O 1
ATOM 703 N N . ARG A 1 86 ? -15.156 17.203 8.531 1 97.06 86 ARG A N 1
ATOM 704 C CA . ARG A 1 86 ? -16.438 16.797 7.98 1 97.06 86 ARG A CA 1
ATOM 705 C C . ARG A 1 86 ? -17.062 15.68 8.805 1 97.06 86 ARG A C 1
ATOM 707 O O . ARG A 1 86 ? -18.281 15.602 8.938 1 97.06 86 ARG A O 1
ATOM 714 N N . LEU A 1 87 ? -16.203 14.828 9.383 1 97.31 87 LEU A N 1
ATOM 715 C CA . LEU A 1 87 ? -16.656 13.688 10.164 1 97.31 87 LEU A CA 1
ATOM 716 C C . LEU A 1 87 ? -16.828 14.062 11.633 1 97.31 87 LEU A C 1
ATOM 718 O O . LEU A 1 87 ? -17.812 13.672 12.266 1 97.31 87 LEU A O 1
ATOM 722 N N . TYR A 1 88 ? -15.891 14.82 12.07 1 97.31 88 TYR A N 1
ATOM 723 C CA . TYR A 1 88 ? -15.922 15.266 13.461 1 97.31 88 TYR A CA 1
ATOM 724 C C . TYR A 1 88 ? -15.477 16.719 13.57 1 97.31 88 TYR A C 1
ATOM 726 O O . TYR A 1 88 ? -14.281 17.016 13.672 1 97.31 88 TYR A O 1
ATOM 734 N N . PRO A 1 89 ? -16.453 17.625 13.68 1 95.88 89 PRO A N 1
ATOM 735 C CA . PRO A 1 89 ? -16.156 19.047 13.633 1 95.88 89 PRO A CA 1
ATOM 736 C C . PRO A 1 89 ? -15.336 19.516 14.836 1 95.88 89 PRO A C 1
ATOM 738 O O . PRO A 1 89 ? -14.555 20.469 14.727 1 95.88 89 PRO A O 1
ATOM 741 N N . GLU A 1 90 ? -15.508 18.875 15.984 1 95 90 GLU A N 1
ATOM 742 C CA . GLU A 1 90 ? -14.766 19.25 17.188 1 95 90 GLU A CA 1
ATOM 743 C C . GLU A 1 90 ? -13.484 18.422 17.312 1 95 90 GLU A C 1
ATOM 745 O O . GLU A 1 90 ? -13.508 17.203 17.188 1 95 90 GLU A O 1
ATOM 750 N N . LYS A 1 91 ? -12.414 19.125 17.531 1 94 91 LYS A N 1
ATOM 751 C CA . LYS A 1 91 ? -11.125 18.453 17.656 1 94 91 LYS A CA 1
ATOM 752 C C . LYS A 1 91 ? -11.078 17.562 18.891 1 94 91 LYS A C 1
ATOM 754 O O . LYS A 1 91 ? -10.445 16.516 18.891 1 94 91 LYS A O 1
ATOM 759 N N . LYS A 1 92 ? -11.883 18.016 19.891 1 92.69 92 LYS A N 1
ATOM 760 C CA . LYS A 1 92 ? -11.93 17.219 21.109 1 92.69 92 LYS A CA 1
ATOM 761 C C . LYS A 1 92 ? -12.391 15.797 20.812 1 92.69 92 LYS A C 1
ATOM 763 O O . LYS A 1 92 ? -13.43 15.594 20.172 1 92.69 92 LYS A O 1
ATOM 768 N N . ASP A 1 93 ? -11.594 14.773 21.078 1 95.44 93 ASP A N 1
ATOM 769 C CA . ASP A 1 93 ? -11.867 13.344 20.953 1 95.44 93 ASP A CA 1
ATOM 770 C C . ASP A 1 93 ? -11.938 12.93 19.484 1 95.44 93 ASP A C 1
ATOM 772 O O . ASP A 1 93 ? -12.391 11.828 19.172 1 95.44 93 ASP A O 1
ATOM 776 N N . ALA A 1 94 ? -11.578 13.828 18.562 1 97.75 94 ALA A N 1
ATOM 777 C CA . ALA A 1 94 ? -11.711 13.562 17.125 1 97.75 94 ALA A CA 1
ATOM 778 C C . ALA A 1 94 ? -10.883 12.352 16.719 1 97.75 94 ALA A C 1
ATOM 780 O O . ALA A 1 94 ? -11.328 11.539 15.906 1 97.75 94 ALA A O 1
ATOM 781 N N . TRP A 1 95 ? -9.695 12.203 17.328 1 98.31 95 TRP A N 1
ATOM 782 C CA . TRP A 1 95 ? -8.836 11.102 16.938 1 98.31 95 TRP A CA 1
ATOM 783 C C . TRP A 1 95 ? -9.445 9.758 17.344 1 98.31 95 TRP A C 1
ATOM 785 O O . TRP A 1 95 ? -9.547 8.844 16.531 1 98.31 95 TRP A O 1
ATOM 795 N N . ASP A 1 96 ? -9.898 9.68 18.562 1 98 96 ASP A N 1
ATOM 796 C CA . ASP A 1 96 ? -10.539 8.453 19.031 1 98 96 ASP A CA 1
ATOM 797 C C . ASP A 1 96 ? -11.781 8.133 18.203 1 98 96 ASP A C 1
ATOM 799 O O . ASP A 1 96 ? -12.031 6.969 17.875 1 98 96 ASP A O 1
ATOM 803 N N . ASN A 1 97 ? -12.477 9.148 17.906 1 98.56 97 ASN A N 1
ATOM 804 C CA . ASN A 1 97 ? -13.688 8.961 17.109 1 98.56 97 ASN A CA 1
ATOM 805 C C . ASN A 1 97 ? -13.352 8.5 15.688 1 98.56 97 ASN A C 1
ATOM 807 O O . ASN A 1 97 ? -14.031 7.633 15.141 1 98.56 97 ASN A O 1
ATOM 811 N N . LEU A 1 98 ? -12.344 9.094 15.086 1 98.75 98 LEU A N 1
ATOM 812 C CA . LEU A 1 98 ? -11.898 8.672 13.766 1 98.75 98 LEU A CA 1
ATOM 813 C C . LEU A 1 98 ? -11.469 7.207 13.773 1 98.75 98 LEU A C 1
ATOM 815 O O . LEU A 1 98 ? -11.867 6.438 12.891 1 98.75 98 LEU A O 1
ATOM 819 N N . MET A 1 99 ? -10.711 6.844 14.781 1 98.5 99 MET A N 1
ATOM 820 C CA . MET A 1 99 ? -10.25 5.465 14.906 1 98.5 99 MET A CA 1
ATOM 821 C C . MET A 1 99 ? -11.43 4.508 15.062 1 98.5 99 MET A C 1
ATOM 823 O O . MET A 1 99 ? -11.453 3.445 14.445 1 98.5 99 MET A O 1
ATOM 827 N N . GLY A 1 100 ? -12.344 4.891 15.891 1 98.62 100 GLY A N 1
ATOM 828 C CA . GLY A 1 100 ? -13.547 4.094 16.047 1 98.62 100 GLY A CA 1
ATOM 829 C C . GLY A 1 100 ? -14.344 3.961 14.766 1 98.62 100 GLY A C 1
ATOM 830 O O . GLY A 1 100 ? -14.805 2.869 14.422 1 98.62 100 GLY A O 1
ATOM 831 N N . LYS A 1 101 ? -14.508 5.039 14.062 1 98.75 101 LYS A N 1
ATOM 832 C CA . LYS A 1 101 ? -15.273 5.039 12.82 1 98.75 101 LYS A CA 1
ATOM 833 C C . LYS A 1 101 ? -14.586 4.18 11.758 1 98.75 101 LYS A C 1
ATOM 835 O O . LYS A 1 101 ? -15.25 3.447 11.023 1 98.75 101 LYS A O 1
ATOM 840 N N . LEU A 1 102 ? -13.258 4.309 11.625 1 98.81 102 LEU A N 1
ATOM 841 C CA . LEU A 1 102 ? -12.516 3.477 10.688 1 98.81 102 LEU A CA 1
ATOM 842 C C . LEU A 1 102 ? -12.773 1.997 10.953 1 98.81 102 LEU A C 1
ATOM 844 O O . LEU A 1 102 ? -13.055 1.236 10.023 1 98.81 102 LEU A O 1
ATOM 848 N N . THR A 1 103 ? -12.719 1.631 12.234 1 98.69 103 THR A N 1
ATOM 849 C CA . THR A 1 103 ? -12.938 0.244 12.625 1 98.69 103 THR A CA 1
ATOM 850 C C . THR A 1 103 ? -14.367 -0.183 12.305 1 98.69 103 THR A C 1
ATOM 852 O O . THR A 1 103 ? -14.594 -1.26 11.75 1 98.69 103 THR A O 1
ATOM 855 N N . THR A 1 104 ? -15.32 0.657 12.594 1 98.69 104 THR A N 1
ATOM 856 C CA . THR A 1 104 ? -16.734 0.345 12.375 1 98.69 104 THR A CA 1
ATOM 857 C C . THR A 1 104 ? -17.031 0.206 10.883 1 98.69 104 THR A C 1
ATOM 859 O O . THR A 1 104 ? -17.719 -0.729 10.469 1 98.69 104 THR A O 1
ATOM 862 N N . GLU A 1 105 ? -16.516 1.134 10.086 1 98.62 105 GLU A N 1
ATOM 863 C CA . GLU A 1 105 ? -16.766 1.087 8.648 1 98.62 105 GLU A CA 1
ATOM 864 C C . GLU A 1 105 ? -16.062 -0.112 8.008 1 98.62 105 GLU A C 1
ATOM 866 O O . GLU A 1 105 ? -16.562 -0.689 7.047 1 98.62 105 GLU A O 1
ATOM 871 N N . HIS A 1 106 ? -14.867 -0.466 8.547 1 98.75 106 HIS A N 1
ATOM 872 C CA . HIS A 1 106 ? -14.18 -1.667 8.086 1 98.75 106 HIS A CA 1
ATOM 873 C C . HIS A 1 106 ? -15.016 -2.916 8.352 1 98.75 106 HIS A C 1
ATOM 875 O O . HIS A 1 106 ? -15.219 -3.736 7.457 1 98.75 106 HIS A O 1
ATOM 881 N N . GLN A 1 107 ? -15.531 -3.023 9.547 1 98.62 107 GLN A N 1
ATOM 882 C CA . GLN A 1 107 ? -16.359 -4.168 9.906 1 98.62 107 GLN A CA 1
ATOM 883 C C . GLN A 1 107 ? -17.656 -4.191 9.094 1 98.62 107 GLN A C 1
ATOM 885 O O . GLN A 1 107 ? -18.141 -5.262 8.734 1 98.62 107 GLN A O 1
ATOM 890 N N . HIS A 1 108 ? -18.172 -3.043 8.867 1 98.75 108 HIS A N 1
ATOM 891 C CA . HIS A 1 108 ? -19.375 -2.934 8.055 1 98.75 108 HIS A CA 1
ATOM 892 C C . HIS A 1 108 ? -19.141 -3.447 6.641 1 98.75 108 HIS A C 1
ATOM 894 O O . HIS A 1 108 ? -19.953 -4.203 6.105 1 98.75 108 HIS A O 1
ATOM 900 N N . LEU A 1 109 ? -18.047 -3.055 6.039 1 98.81 109 LEU A N 1
ATOM 901 C CA . LEU A 1 109 ? -17.688 -3.525 4.707 1 98.81 109 LEU A CA 1
ATOM 902 C C . LEU A 1 109 ? -17.562 -5.047 4.684 1 98.81 109 LEU A C 1
ATOM 904 O O . LEU A 1 109 ? -18.109 -5.707 3.803 1 98.81 109 LEU A O 1
ATOM 908 N N . LEU A 1 110 ? -16.844 -5.594 5.719 1 98.5 110 LEU A N 1
ATOM 909 C CA . LEU A 1 110 ? -16.672 -7.043 5.793 1 98.5 110 LEU A CA 1
ATOM 910 C C . LEU A 1 110 ? -18.031 -7.742 5.914 1 98.5 110 LEU A C 1
ATOM 912 O O . LEU A 1 110 ? -18.25 -8.773 5.277 1 98.5 110 LEU A O 1
ATOM 916 N N . SER A 1 111 ? -18.922 -7.207 6.707 1 98.5 111 SER A N 1
ATOM 917 C CA . SER A 1 111 ? -20.234 -7.805 6.914 1 98.5 111 SER A CA 1
ATOM 918 C C . SER A 1 111 ? -21.031 -7.836 5.617 1 98.5 111 SER A C 1
ATOM 920 O O . SER A 1 111 ? -21.688 -8.836 5.305 1 98.5 111 SER A O 1
ATOM 922 N N . ILE A 1 112 ? -21 -6.762 4.875 1 98.5 112 ILE A N 1
ATOM 923 C CA . ILE A 1 112 ? -21.703 -6.691 3.598 1 98.5 112 ILE A CA 1
ATOM 924 C C . ILE A 1 112 ? -21.156 -7.754 2.646 1 98.5 112 ILE A C 1
ATOM 926 O O . ILE A 1 112 ? -21.922 -8.461 1.991 1 98.5 112 ILE A O 1
ATOM 930 N N . LEU A 1 113 ? -19.859 -7.914 2.598 1 98.19 113 LEU A N 1
ATOM 931 C CA . LEU A 1 113 ? -19.234 -8.859 1.677 1 98.19 113 LEU A CA 1
ATOM 932 C C . LEU A 1 113 ? -19.547 -10.297 2.084 1 98.19 113 LEU A C 1
ATOM 934 O O . LEU A 1 113 ? -19.75 -11.156 1.228 1 98.19 113 LEU A O 1
ATOM 938 N N . ARG A 1 114 ? -19.562 -10.531 3.393 1 97.38 114 ARG A N 1
ATOM 939 C CA . ARG A 1 114 ? -19.844 -11.875 3.889 1 97.38 114 ARG A CA 1
ATOM 940 C C . ARG A 1 114 ? -21.266 -12.289 3.539 1 97.38 114 ARG A C 1
ATOM 942 O O . ARG A 1 114 ? -21.547 -13.477 3.367 1 97.38 114 ARG A O 1
ATOM 949 N N . GLU A 1 115 ? -22.125 -11.32 3.389 1 96.75 115 GLU A N 1
ATOM 950 C CA . GLU A 1 115 ? -23.531 -11.586 3.094 1 96.75 115 GLU A CA 1
ATOM 951 C C . GLU A 1 115 ? -23.797 -11.547 1.592 1 96.75 115 GLU A C 1
ATOM 953 O O . GLU A 1 115 ? -24.922 -11.805 1.147 1 96.75 115 GLU A O 1
ATOM 958 N N . SER A 1 116 ? -22.797 -11.242 0.86 1 95.06 116 SER A N 1
ATOM 959 C CA . SER A 1 116 ? -22.969 -11.086 -0.581 1 95.06 116 SER A CA 1
ATOM 960 C C . SER A 1 116 ? -22.672 -12.383 -1.321 1 95.06 116 SER A C 1
ATOM 962 O O . SER A 1 116 ? -21.906 -13.219 -0.832 1 95.06 116 SER A O 1
ATOM 964 N N . ASP A 1 117 ? -23.297 -12.461 -2.508 1 91.69 117 ASP A N 1
ATOM 965 C CA . ASP A 1 117 ? -22.938 -13.5 -3.471 1 91.69 117 ASP A CA 1
ATOM 966 C C . ASP A 1 117 ? -21.719 -13.109 -4.281 1 91.69 117 ASP A C 1
ATOM 968 O O . ASP A 1 117 ? -21.547 -11.938 -4.645 1 91.69 117 ASP A O 1
ATOM 972 N N . GLY A 1 118 ? -20.891 -14.031 -4.57 1 91.56 118 GLY A N 1
ATOM 973 C CA . GLY A 1 118 ? -19.672 -13.773 -5.324 1 91.56 118 GLY A CA 1
ATOM 974 C C . GLY A 1 118 ? -19.922 -13.039 -6.625 1 91.56 118 GLY A C 1
ATOM 975 O O . GLY A 1 118 ? -19.031 -12.336 -7.121 1 91.56 118 GLY A O 1
ATOM 976 N N . SER A 1 119 ? -21.109 -13.078 -7.176 1 94.62 119 SER A N 1
ATOM 977 C CA . SER A 1 119 ? -21.438 -12.453 -8.453 1 94.62 119 SER A CA 1
ATOM 978 C C . SER A 1 119 ? -21.375 -10.938 -8.367 1 94.62 119 SER A C 1
ATOM 980 O O . SER A 1 119 ? -21.297 -10.25 -9.383 1 94.62 119 SER A O 1
ATOM 982 N N . ILE A 1 120 ? -21.453 -10.391 -7.16 1 95.81 120 ILE A N 1
ATOM 983 C CA . ILE A 1 120 ? -21.406 -8.945 -6.961 1 95.81 120 ILE A CA 1
ATOM 984 C C . ILE A 1 120 ? -20.078 -8.406 -7.488 1 95.81 120 ILE A C 1
ATOM 986 O O . ILE A 1 120 ? -20 -7.258 -7.938 1 95.81 120 ILE A O 1
ATOM 990 N N . LEU A 1 121 ? -19.062 -9.242 -7.465 1 95.81 121 LEU A N 1
ATOM 991 C CA . LEU A 1 121 ? -17.734 -8.812 -7.871 1 95.81 121 LEU A CA 1
ATOM 992 C C . LEU A 1 121 ? -17.703 -8.461 -9.352 1 95.81 121 LEU A C 1
ATOM 994 O O . LEU A 1 121 ? -16.875 -7.66 -9.797 1 95.81 121 LEU A O 1
ATOM 998 N N . ASP A 1 122 ? -18.609 -8.953 -10.117 1 95.81 122 ASP A N 1
ATOM 999 C CA . ASP A 1 122 ? -18.641 -8.75 -11.562 1 95.81 122 ASP A CA 1
ATOM 1000 C C . ASP A 1 122 ? -19.5 -7.547 -11.938 1 95.81 122 ASP A C 1
ATOM 1002 O O . ASP A 1 122 ? -19.453 -7.074 -13.07 1 95.81 122 ASP A O 1
ATOM 1006 N N . LYS A 1 123 ? -20.266 -7.133 -11 1 97 123 LYS A N 1
ATOM 1007 C CA . LYS A 1 123 ? -21.141 -6 -11.273 1 97 123 LYS A CA 1
ATOM 1008 C C . LYS A 1 123 ? -20.344 -4.699 -11.367 1 97 123 LYS A C 1
ATOM 1010 O O . LYS A 1 123 ? -19.344 -4.523 -10.656 1 97 123 LYS A O 1
ATOM 1015 N N . THR A 1 124 ? -20.828 -3.781 -12.188 1 97.44 124 THR A N 1
ATOM 1016 C CA . THR A 1 124 ? -20.234 -2.457 -12.312 1 97.44 124 THR A CA 1
ATOM 1017 C C . THR A 1 124 ? -20.672 -1.55 -11.172 1 97.44 124 THR A C 1
ATOM 1019 O O . THR A 1 124 ? -21.844 -1.549 -10.789 1 97.44 124 THR A O 1
ATOM 1022 N N . VAL A 1 125 ? -19.719 -0.818 -10.609 1 97.38 125 VAL A N 1
ATOM 1023 C CA . VAL A 1 125 ? -20.047 0.166 -9.578 1 97.38 125 VAL A CA 1
ATOM 1024 C C . VAL A 1 125 ? -20.906 1.278 -10.188 1 97.38 125 VAL A C 1
ATOM 1026 O O . VAL A 1 125 ? -20.562 1.842 -11.227 1 97.38 125 VAL A O 1
ATOM 1029 N N . GLY A 1 126 ? -22.016 1.548 -9.625 1 94.56 126 GLY A N 1
ATOM 1030 C CA . GLY A 1 126 ? -22.938 2.527 -10.172 1 94.56 126 GLY A CA 1
ATOM 1031 C C . GLY A 1 126 ? -22.266 3.844 -10.523 1 94.56 126 GLY A C 1
ATOM 1032 O O . GLY A 1 126 ? -21.625 4.465 -9.68 1 94.56 126 GLY A O 1
ATOM 1033 N N . GLY A 1 127 ? -22.422 4.312 -11.789 1 92.12 127 GLY A N 1
ATOM 1034 C CA . GLY A 1 127 ? -21.891 5.578 -12.258 1 92.12 127 GLY A CA 1
ATOM 1035 C C . GLY A 1 127 ? -20.406 5.516 -12.578 1 92.12 127 GLY A C 1
ATOM 1036 O O . GLY A 1 127 ? -19.781 6.539 -12.883 1 92.12 127 GLY A O 1
ATOM 1037 N N . GLN A 1 128 ? -19.844 4.273 -12.406 1 95.06 128 GLN A N 1
ATOM 1038 C CA . GLN A 1 128 ? -18.422 4.09 -12.68 1 95.06 128 GLN A CA 1
ATOM 1039 C C . GLN A 1 128 ? -18.203 3.137 -13.852 1 95.06 128 GLN A C 1
ATOM 1041 O O . GLN A 1 128 ? -19.156 2.494 -14.32 1 95.06 128 GLN A O 1
ATOM 1046 N N . SER A 1 129 ? -17 3.033 -14.352 1 95.06 129 SER A N 1
ATOM 1047 C CA . SER A 1 129 ? -16.656 2.172 -15.484 1 95.06 129 SER A CA 1
ATOM 1048 C C . SER A 1 129 ? -15.992 0.884 -15.008 1 95.06 129 SER A C 1
ATOM 1050 O O . SER A 1 129 ? -15.508 0.093 -15.828 1 95.06 129 SER A O 1
ATOM 1052 N N . TYR A 1 130 ? -15.883 0.694 -13.695 1 95.56 130 TYR A N 1
ATOM 1053 C CA . TYR A 1 130 ? -15.141 -0.451 -13.172 1 95.56 130 TYR A CA 1
ATOM 1054 C C . TYR A 1 130 ? -16.031 -1.313 -12.281 1 95.56 130 TYR A C 1
ATOM 1056 O O . TYR A 1 130 ? -17.078 -0.861 -11.82 1 95.56 130 TYR A O 1
ATOM 1064 N N . SER A 1 131 ? -15.641 -2.508 -12.008 1 97.19 131 SER A N 1
ATOM 1065 C CA . SER A 1 131 ? -16.406 -3.482 -11.242 1 97.19 131 SER A CA 1
ATOM 1066 C C . SER A 1 131 ? -16.156 -3.34 -9.742 1 97.19 131 SER A C 1
ATOM 1068 O O . SER A 1 131 ? -15.195 -2.684 -9.336 1 97.19 131 SER A O 1
ATOM 1070 N N . PHE A 1 132 ? -16.969 -4.004 -8.977 1 97.69 132 PHE A N 1
ATOM 1071 C CA . PHE A 1 132 ? -16.75 -4.062 -7.535 1 97.69 132 PHE A CA 1
ATOM 1072 C C . PHE A 1 132 ? -15.477 -4.844 -7.219 1 97.69 132 PHE A C 1
ATOM 1074 O O . PHE A 1 132 ? -14.781 -4.535 -6.25 1 97.69 132 PHE A O 1
ATOM 1081 N N . ARG A 1 133 ? -15.125 -5.824 -8.094 1 96.56 133 ARG A N 1
ATOM 1082 C CA . ARG A 1 133 ? -13.852 -6.512 -7.969 1 96.56 133 ARG A CA 1
ATOM 1083 C C . ARG A 1 133 ? -12.688 -5.52 -7.988 1 96.56 133 ARG A C 1
ATOM 1085 O O . ARG A 1 133 ? -11.805 -5.57 -7.129 1 96.56 133 ARG A O 1
ATOM 1092 N N . TYR A 1 134 ? -12.766 -4.648 -8.938 1 96.88 134 TYR A N 1
ATOM 1093 C CA . TYR A 1 134 ? -11.742 -3.629 -9.117 1 96.88 134 TYR A CA 1
ATOM 1094 C C . TYR A 1 134 ? -11.727 -2.654 -7.945 1 96.88 134 TYR A C 1
ATOM 1096 O O . TYR A 1 134 ? -10.664 -2.338 -7.402 1 96.88 134 TYR A O 1
ATOM 1104 N N . LEU A 1 135 ? -12.852 -2.262 -7.504 1 98.06 135 LEU A N 1
ATOM 1105 C CA . LEU A 1 135 ? -12.984 -1.31 -6.406 1 98.06 135 LEU A CA 1
ATOM 1106 C C . LEU A 1 135 ? -12.461 -1.905 -5.102 1 98.06 135 LEU A C 1
ATOM 1108 O O . LEU A 1 135 ? -11.656 -1.277 -4.406 1 98.06 135 LEU A O 1
ATOM 1112 N N . LEU A 1 136 ? -12.859 -3.123 -4.809 1 98.25 136 LEU A N 1
ATOM 1113 C CA . LEU A 1 136 ? -12.539 -3.719 -3.518 1 98.25 136 LEU A CA 1
ATOM 1114 C C . LEU A 1 136 ? -11.055 -4.031 -3.414 1 98.25 136 LEU A C 1
ATOM 1116 O O . LEU A 1 136 ? -10.438 -3.812 -2.367 1 98.25 136 LEU A O 1
ATOM 1120 N N . ASN A 1 137 ? -10.445 -4.492 -4.488 1 97.12 137 ASN A N 1
ATOM 1121 C CA . ASN A 1 137 ? -8.992 -4.609 -4.504 1 97.12 137 ASN A CA 1
ATOM 1122 C C . ASN A 1 137 ? -8.312 -3.246 -4.391 1 97.12 137 ASN A C 1
ATOM 1124 O O . ASN A 1 137 ? -7.312 -3.102 -3.684 1 97.12 137 ASN A O 1
ATOM 1128 N N . GLY A 1 138 ? -8.93 -2.289 -5.02 1 97.94 138 GLY A N 1
ATOM 1129 C CA . GLY A 1 138 ? -8.438 -0.921 -4.969 1 97.94 138 GLY A CA 1
ATOM 1130 C C . GLY A 1 138 ? -8.438 -0.34 -3.566 1 97.94 138 GLY A C 1
ATOM 1131 O O . GLY A 1 138 ? -7.523 0.404 -3.195 1 97.94 138 GLY A O 1
ATOM 1132 N N . ILE A 1 139 ? -9.453 -0.677 -2.781 1 98.44 139 ILE A N 1
ATOM 1133 C CA . ILE A 1 139 ? -9.555 -0.196 -1.408 1 98.44 139 ILE A CA 1
ATOM 1134 C C . ILE A 1 139 ? -8.383 -0.731 -0.591 1 98.44 139 ILE A C 1
ATOM 1136 O O . ILE A 1 139 ? -7.754 0.012 0.171 1 98.44 139 ILE A O 1
ATOM 1140 N N . ILE A 1 140 ? -8.039 -2.041 -0.771 1 98.38 140 ILE A N 1
ATOM 1141 C CA . ILE A 1 140 ? -6.91 -2.652 -0.071 1 98.38 140 ILE A CA 1
ATOM 1142 C C . ILE A 1 140 ? -5.613 -1.959 -0.473 1 98.38 140 ILE A C 1
ATOM 1144 O O . ILE A 1 140 ? -4.824 -1.556 0.386 1 98.38 140 ILE A O 1
ATOM 1148 N N . GLN A 1 141 ? -5.441 -1.769 -1.75 1 98.38 141 GLN A N 1
ATOM 1149 C CA . GLN A 1 141 ? -4.238 -1.156 -2.301 1 98.38 141 GLN A CA 1
ATOM 1150 C C . GLN A 1 141 ? -4.125 0.308 -1.887 1 98.38 141 GLN A C 1
ATOM 1152 O O . GLN A 1 141 ? -3.049 0.77 -1.506 1 98.38 141 GLN A O 1
ATOM 1157 N N . HIS A 1 142 ? -5.219 1.022 -1.908 1 98.69 142 HIS A N 1
ATOM 1158 C CA . HIS A 1 142 ? -5.328 2.42 -1.506 1 98.69 142 HIS A CA 1
ATOM 1159 C C . HIS A 1 142 ? -4.926 2.605 -0.046 1 98.69 142 HIS A C 1
ATOM 1161 O O . HIS A 1 142 ? -4.152 3.51 0.28 1 98.69 142 HIS A O 1
ATOM 1167 N N . ASP A 1 143 ? -5.426 1.741 0.79 1 98.75 143 ASP A N 1
ATOM 1168 C CA . ASP A 1 143 ? -5.129 1.835 2.215 1 98.75 143 ASP A CA 1
ATOM 1169 C C . ASP A 1 143 ? -3.635 1.656 2.479 1 98.75 143 ASP A C 1
ATOM 1171 O O . ASP A 1 143 ? -3.049 2.387 3.279 1 98.75 143 ASP A O 1
ATOM 1175 N N . LEU A 1 144 ? -3.045 0.708 1.814 1 98.69 144 LEU A N 1
ATOM 1176 C CA . LEU A 1 144 ? -1.634 0.406 2.033 1 98.69 144 LEU A CA 1
ATOM 1177 C C . LEU A 1 144 ? -0.749 1.526 1.498 1 98.69 144 LEU A C 1
ATOM 1179 O O . LEU A 1 144 ? 0.256 1.881 2.121 1 98.69 144 LEU A O 1
ATOM 1183 N N . TYR A 1 145 ? -1.166 2.1 0.369 1 98.69 145 TYR A N 1
ATOM 1184 C CA . TYR A 1 145 ? -0.489 3.258 -0.202 1 98.69 145 TYR A CA 1
ATOM 1185 C C . TYR A 1 145 ? -0.476 4.422 0.782 1 98.69 145 TYR A C 1
ATOM 1187 O O . TYR A 1 145 ? 0.574 5.016 1.036 1 98.69 145 TYR A O 1
ATOM 1195 N N . HIS A 1 146 ? -1.542 4.707 1.39 1 98.75 146 HIS A N 1
ATOM 1196 C CA . HIS A 1 146 ? -1.626 5.816 2.334 1 98.75 146 HIS A CA 1
ATOM 1197 C C . HIS A 1 146 ? -1.04 5.434 3.688 1 98.75 146 HIS A C 1
ATOM 1199 O O . HIS A 1 146 ? -0.531 6.289 4.414 1 98.75 146 HIS A O 1
ATOM 1205 N N . LEU A 1 147 ? -1.067 4.121 4.031 1 98.69 147 LEU A N 1
ATOM 1206 C CA . LEU A 1 147 ? -0.408 3.67 5.25 1 98.69 147 LEU A CA 1
ATOM 1207 C C . LEU A 1 147 ? 1.087 3.965 5.203 1 98.69 147 LEU A C 1
ATOM 1209 O O . LEU A 1 147 ? 1.674 4.383 6.203 1 98.69 147 LEU A O 1
ATOM 1213 N N . GLY A 1 148 ? 1.702 3.691 4.023 1 98.25 148 GLY A N 1
ATOM 1214 C CA . GLY A 1 148 ? 3.1 4.055 3.854 1 98.25 148 GLY A CA 1
ATOM 1215 C C . GLY A 1 148 ? 3.373 5.52 4.137 1 98.25 148 GLY A C 1
ATOM 1216 O O . GLY A 1 148 ? 4.395 5.863 4.734 1 98.25 148 GLY A O 1
ATOM 1217 N N . GLN A 1 149 ? 2.453 6.348 3.799 1 97.88 149 GLN A N 1
ATOM 1218 C CA . GLN A 1 149 ? 2.588 7.773 4.078 1 97.88 149 GLN A CA 1
ATOM 1219 C C . GLN A 1 149 ? 2.447 8.055 5.574 1 97.88 149 GLN A C 1
ATOM 1221 O O . GLN A 1 149 ? 3.215 8.836 6.137 1 97.88 149 GLN A O 1
ATOM 1226 N N . VAL A 1 150 ? 1.569 7.363 6.188 1 98.25 150 VAL A N 1
ATOM 1227 C CA . VAL A 1 150 ? 1.312 7.535 7.613 1 98.25 150 VAL A CA 1
ATOM 1228 C C . VAL A 1 150 ? 2.582 7.238 8.406 1 98.25 150 VAL A C 1
ATOM 1230 O O . VAL A 1 150 ? 2.953 7.996 9.305 1 98.25 150 VAL A O 1
ATOM 1233 N N . VAL A 1 151 ? 3.229 6.172 8.062 1 97.12 151 VAL A N 1
ATOM 1234 C CA . VAL A 1 151 ? 4.387 5.742 8.844 1 97.12 151 VAL A CA 1
ATOM 1235 C C . VAL A 1 151 ? 5.5 6.777 8.719 1 97.12 151 VAL A C 1
ATOM 1237 O O . VAL A 1 151 ? 6.191 7.074 9.703 1 97.12 151 VAL A O 1
ATOM 1240 N N . LEU A 1 152 ? 5.648 7.406 7.594 1 96.12 152 LEU A N 1
ATOM 1241 C CA . LEU A 1 152 ? 6.684 8.422 7.418 1 96.12 152 LEU A CA 1
ATOM 1242 C C . LEU A 1 152 ? 6.312 9.703 8.148 1 96.12 152 LEU A C 1
ATOM 1244 O O . LEU A 1 152 ? 7.164 10.336 8.781 1 96.12 152 LEU A O 1
ATOM 1248 N N . ILE A 1 153 ? 5.07 10.062 8.062 1 96.69 153 ILE A N 1
ATOM 1249 C CA . ILE A 1 153 ? 4.609 11.266 8.75 1 96.69 153 ILE A CA 1
ATOM 1250 C C . ILE A 1 153 ? 4.777 11.094 10.258 1 96.69 153 ILE A C 1
ATOM 1252 O O . ILE A 1 153 ? 5.199 12.023 10.953 1 96.69 153 ILE A O 1
ATOM 1256 N N . LYS A 1 154 ? 4.449 9.953 10.727 1 95.44 154 LYS A N 1
ATOM 1257 C CA . LYS A 1 154 ? 4.652 9.625 12.133 1 95.44 154 LYS A CA 1
ATOM 1258 C C . LYS A 1 154 ? 6.102 9.859 12.547 1 95.44 154 LYS A C 1
ATOM 1260 O O . LYS A 1 154 ? 6.367 10.492 13.57 1 95.44 154 LYS A O 1
ATOM 1265 N N . LYS A 1 155 ? 6.98 9.391 11.742 1 92.69 155 LYS A N 1
ATOM 1266 C CA . LYS A 1 155 ? 8.406 9.555 12.023 1 92.69 155 LYS A CA 1
ATOM 1267 C C . LYS A 1 155 ? 8.805 11.031 12.016 1 92.69 155 LYS A C 1
ATOM 1269 O O . LYS A 1 155 ? 9.555 11.477 12.875 1 92.69 155 LYS A O 1
ATOM 1274 N N . MET A 1 156 ? 8.32 11.734 11.102 1 91.81 156 MET A N 1
ATOM 1275 C CA . MET A 1 156 ? 8.625 13.156 10.977 1 91.81 156 MET A CA 1
ATOM 1276 C C . MET A 1 156 ? 8.109 13.93 12.188 1 91.81 156 MET A C 1
ATOM 1278 O O . MET A 1 156 ? 8.797 14.797 12.719 1 91.81 156 MET A O 1
ATOM 1282 N N . ASN A 1 157 ? 6.93 13.586 12.594 1 92.44 157 ASN A N 1
ATOM 1283 C CA . ASN A 1 157 ? 6.328 14.266 13.734 1 92.44 157 ASN A CA 1
ATOM 1284 C C . ASN A 1 157 ? 7.074 13.961 15.023 1 92.44 157 ASN A C 1
ATOM 1286 O O . ASN A 1 157 ? 7.207 14.828 15.891 1 92.44 157 ASN A O 1
ATOM 1290 N N . GLN A 1 158 ? 7.512 12.766 15.164 1 88.75 158 GLN A N 1
ATOM 1291 C CA . GLN A 1 158 ? 8.281 12.367 16.344 1 88.75 158 GLN A CA 1
ATOM 1292 C C . GLN A 1 158 ? 9.594 13.141 16.438 1 88.75 158 GLN A C 1
ATOM 1294 O O . GLN A 1 158 ? 10.008 13.547 17.516 1 88.75 158 GLN A O 1
ATOM 1299 N N . ARG A 1 159 ? 10.195 13.375 15.359 1 85.69 159 ARG A N 1
ATOM 1300 C CA . ARG A 1 159 ? 11.461 14.102 15.32 1 85.69 159 ARG A CA 1
ATOM 1301 C C . ARG A 1 159 ? 11.25 15.578 15.633 1 85.69 159 ARG A C 1
ATOM 1303 O O . ARG A 1 159 ? 12.086 16.203 16.281 1 85.69 159 ARG A O 1
ATOM 1310 N N . LYS A 1 160 ? 10.25 16.078 15.094 1 83.69 160 LYS A N 1
ATOM 1311 C CA . LYS A 1 160 ? 9.945 17.484 15.336 1 83.69 160 LYS A CA 1
ATOM 1312 C C . LYS A 1 160 ? 9.711 17.75 16.812 1 83.69 160 LYS A C 1
ATOM 1314 O O . LYS A 1 160 ? 10.039 18.828 17.328 1 83.69 160 LYS A O 1
ATOM 1319 N N . HIS A 1 161 ? 9.172 16.812 17.469 1 81 161 HIS A N 1
ATOM 1320 C CA . HIS A 1 161 ? 8.781 17.047 18.844 1 81 161 HIS A CA 1
ATOM 1321 C C . HIS A 1 161 ? 9.789 16.453 19.812 1 81 161 HIS A C 1
ATOM 1323 O O . HIS A 1 161 ? 9.75 16.719 21.016 1 81 161 HIS A O 1
ATOM 1329 N N . GLN A 1 162 ? 10.531 15.391 19.422 1 69.19 162 GLN A N 1
ATOM 1330 C CA . GLN A 1 162 ? 11.586 14.883 20.281 1 69.19 162 GLN A CA 1
ATOM 1331 C C . GLN A 1 162 ? 12.859 15.719 20.156 1 69.19 162 GLN A C 1
ATOM 1333 O O . GLN A 1 162 ? 13.18 16.203 19.078 1 69.19 162 GLN A O 1
ATOM 1338 N N . ALA A 1 163 ? 13.273 16.438 21.172 1 52.62 163 ALA A N 1
ATOM 1339 C CA . ALA A 1 163 ? 14.594 17.062 21.156 1 52.62 163 ALA A CA 1
ATOM 1340 C C . ALA A 1 163 ? 15.602 16.219 20.391 1 52.62 163 ALA A C 1
ATOM 1342 O O . ALA A 1 163 ? 15.219 15.281 19.672 1 52.62 163 ALA A O 1
ATOM 1343 N N . LYS A 1 164 ? 16.812 15.797 21 1 44.91 164 LYS A N 1
ATOM 1344 C CA . LYS A 1 164 ? 17.938 15.094 20.375 1 44.91 164 LYS A CA 1
ATOM 1345 C C . LYS A 1 164 ? 17.5 13.75 19.812 1 44.91 164 LYS A C 1
ATOM 1347 O O . LYS A 1 164 ? 17.062 12.867 20.562 1 44.91 164 LYS A O 1
ATOM 1352 N N . PRO A 1 165 ? 17.25 13.609 18.625 1 41.78 165 PRO A N 1
ATOM 1353 C CA . PRO A 1 165 ? 16.656 12.406 18.047 1 41.78 165 PRO A CA 1
ATOM 1354 C C . PRO A 1 165 ? 17.5 11.156 18.281 1 41.78 165 PRO A C 1
ATOM 1356 O O . PRO A 1 165 ? 18.719 11.18 18.078 1 41.78 165 PRO A O 1
ATOM 1359 N N . GLY A 1 166 ? 17.203 10.336 19.344 1 35.38 166 GLY A N 1
ATOM 1360 C CA . GLY A 1 166 ? 17.906 9.062 19.312 1 35.38 166 GLY A CA 1
ATOM 1361 C C . GLY A 1 166 ? 17.703 8.289 18.016 1 35.38 166 GLY A C 1
ATOM 1362 O O . GLY A 1 166 ? 16.797 8.602 17.25 1 35.38 166 GLY A O 1
ATOM 1363 N N . PRO A 1 167 ? 18.656 7.418 17.609 1 33.75 167 PRO A N 1
ATOM 1364 C CA . PRO A 1 167 ? 18.594 6.676 16.344 1 33.75 167 PRO A CA 1
ATOM 1365 C C . PRO A 1 167 ? 17.297 5.895 16.188 1 33.75 167 PRO A C 1
ATOM 1367 O O . PRO A 1 167 ? 16.766 5.375 17.156 1 33.75 167 PRO A O 1
ATOM 1370 N N . MET A 1 168 ? 16.469 6.258 15.406 1 35.69 168 MET A N 1
ATOM 1371 C CA . MET A 1 168 ? 15.281 5.469 15.102 1 35.69 168 MET A CA 1
ATOM 1372 C C . MET A 1 168 ? 15.656 4.027 14.773 1 35.69 168 MET A C 1
ATOM 1374 O O . MET A 1 168 ? 16.375 3.773 13.805 1 35.69 168 MET A O 1
ATOM 1378 N N . ASN A 1 169 ? 15.773 3.141 15.75 1 32.28 169 ASN A N 1
ATOM 1379 C CA . ASN A 1 169 ? 15.961 1.718 15.492 1 32.28 169 ASN A CA 1
ATOM 1380 C C . ASN A 1 169 ? 14.797 1.136 14.695 1 32.28 169 ASN A C 1
ATOM 1382 O O . ASN A 1 169 ? 13.641 1.278 15.086 1 32.28 169 ASN A O 1
ATOM 1386 N N . TYR A 1 170 ? 14.922 1.172 13.484 1 31.86 170 TYR A N 1
ATOM 1387 C CA . TYR A 1 170 ? 14 0.325 12.734 1 31.86 170 TYR A CA 1
ATOM 1388 C C . TYR A 1 170 ? 13.969 -1.087 13.305 1 31.86 170 TYR A C 1
ATOM 1390 O O . TYR A 1 170 ? 14.992 -1.764 13.367 1 31.86 170 TYR A O 1
ATOM 1398 N N . SER A 1 171 ? 13.375 -1.247 14.445 1 29.7 171 SER A N 1
ATOM 1399 C CA . SER A 1 171 ? 13.25 -2.65 14.828 1 29.7 171 SER A CA 1
ATOM 1400 C C . SER A 1 171 ? 12.57 -3.459 13.727 1 29.7 171 SER A C 1
ATOM 1402 O O . SER A 1 171 ? 11.375 -3.309 13.484 1 29.7 171 SER A O 1
ATOM 1404 N N . TYR A 1 172 ? 13.188 -3.57 12.656 1 31.27 172 TYR A N 1
ATOM 1405 C CA . TYR A 1 172 ? 12.758 -4.488 11.609 1 31.27 172 TYR A CA 1
ATOM 1406 C C . TYR A 1 172 ? 12.531 -5.887 12.172 1 31.27 172 TYR A C 1
ATOM 1408 O O . TYR A 1 172 ? 12.523 -6.867 11.422 1 31.27 172 TYR A O 1
ATOM 1416 N N . LYS A 1 173 ? 12.734 -6.023 13.445 1 30.67 173 LYS A N 1
ATOM 1417 C CA . LYS A 1 173 ? 12.602 -7.418 13.859 1 30.67 173 LYS A CA 1
ATOM 1418 C C . LYS A 1 173 ? 11.203 -7.949 13.57 1 30.67 173 LYS A C 1
ATOM 1420 O O . LYS A 1 173 ? 10.906 -9.109 13.852 1 30.67 173 LYS A O 1
ATOM 1425 N N . LEU A 1 174 ? 10.32 -7.07 13.445 1 27.11 174 LEU A N 1
ATOM 1426 C CA . LEU A 1 174 ? 9 -7.68 13.547 1 27.11 174 LEU A CA 1
ATOM 1427 C C . LEU A 1 174 ? 8.555 -8.25 12.211 1 27.11 174 LEU A C 1
ATOM 1429 O O . LEU A 1 174 ? 7.688 -7.676 11.547 1 27.11 174 LEU A O 1
ATOM 1433 N N . PHE A 1 175 ? 9.367 -8.438 11.312 1 31.23 175 PHE A N 1
ATOM 1434 C CA . PHE A 1 175 ? 8.625 -9.336 10.438 1 31.23 175 PHE A CA 1
ATOM 1435 C C . PHE A 1 175 ? 8.078 -10.523 11.211 1 31.23 175 PHE A C 1
ATOM 1437 O O . PHE A 1 175 ? 8.82 -11.211 11.914 1 31.23 175 PHE A O 1
ATOM 1444 N N . PRO A 1 176 ? 6.848 -10.492 11.648 1 32.03 176 PRO A N 1
ATOM 1445 C CA . PRO A 1 176 ? 6.242 -11.586 12.406 1 32.03 176 PRO A CA 1
ATOM 1446 C C . PRO A 1 176 ? 6.578 -12.961 11.836 1 32.03 176 PRO A C 1
ATOM 1448 O O . PRO A 1 176 ? 5.801 -13.906 11.984 1 32.03 176 PRO A O 1
ATOM 1451 N N . PHE A 1 177 ? 7.617 -13.164 11.234 1 30.36 177 PHE A N 1
ATOM 1452 C CA . PHE A 1 177 ? 7.695 -14.586 10.922 1 30.36 177 PHE A CA 1
ATOM 1453 C C . PHE A 1 177 ? 7.605 -15.422 12.195 1 30.36 177 PHE A C 1
ATOM 1455 O O . PHE A 1 177 ? 7.727 -16.641 12.141 1 30.36 177 PHE A O 1
ATOM 1462 N N . LYS A 1 178 ? 7.844 -14.859 13.328 1 30.28 178 LYS A N 1
ATOM 1463 C CA . LYS A 1 178 ? 7.977 -15.914 14.328 1 30.28 178 LYS A CA 1
ATOM 1464 C C . LYS A 1 178 ? 6.629 -16.562 14.633 1 30.28 178 LYS A C 1
ATOM 1466 O O . LYS A 1 178 ? 6.562 -17.578 15.312 1 30.28 178 LYS A O 1
ATOM 1471 N N . ASP A 1 179 ? 5.551 -15.828 14.664 1 28.2 179 ASP A N 1
ATOM 1472 C CA . ASP A 1 179 ? 4.418 -16.594 15.18 1 28.2 179 ASP A CA 1
ATOM 1473 C C . ASP A 1 179 ? 3.768 -17.422 14.078 1 28.2 179 ASP A C 1
ATOM 1475 O O . ASP A 1 179 ? 2.967 -16.906 13.297 1 28.2 179 ASP A O 1
ATOM 1479 N N . LEU A 1 180 ? 4.277 -18.406 13.609 1 25.59 180 LEU A N 1
ATOM 1480 C CA . LEU A 1 180 ? 3.863 -19.531 12.789 1 25.59 180 LEU A CA 1
ATOM 1481 C C . LEU A 1 180 ? 2.559 -20.141 13.312 1 25.59 180 LEU A C 1
ATOM 1483 O O . LEU A 1 180 ? 1.99 -21.031 12.68 1 25.59 180 LEU A O 1
ATOM 1487 N N . SER A 1 181 ? 2.17 -19.828 14.438 1 27.53 181 SER A N 1
ATOM 1488 C CA . SER A 1 181 ? 1.067 -20.641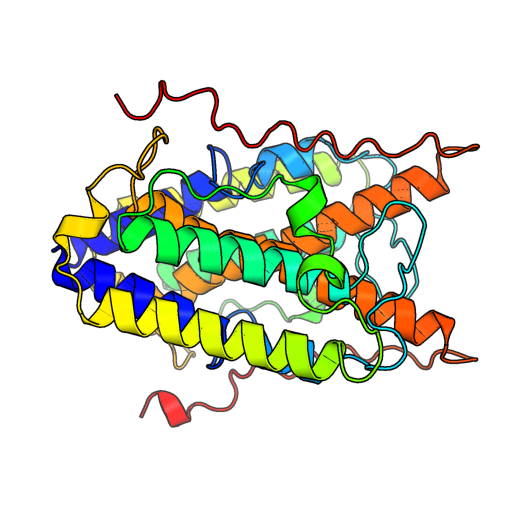 14.961 1 27.53 181 SER A CA 1
ATOM 1489 C C . SER A 1 181 ? -0.204 -20.422 14.141 1 27.53 181 SER A C 1
ATOM 1491 O O . SER A 1 181 ? -1.196 -21.125 14.336 1 27.53 181 SER A O 1
ATOM 1493 N N . LEU A 1 182 ? -0.378 -19.359 13.516 1 25.42 182 LEU A N 1
ATOM 1494 C CA . LEU A 1 182 ? -1.739 -19.219 13.016 1 25.42 182 LEU A CA 1
ATOM 1495 C C . LEU A 1 182 ? -1.939 -20.031 11.75 1 25.42 182 LEU A C 1
ATOM 1497 O O . LEU A 1 182 ? -3.008 -19.984 11.133 1 25.42 182 LEU A O 1
ATOM 1501 N N . ILE A 1 183 ? -1 -20.562 11.102 1 22.69 183 ILE A N 1
ATOM 1502 C CA . ILE A 1 183 ? -1.369 -21.406 9.977 1 22.69 183 ILE A CA 1
ATOM 1503 C C . ILE A 1 183 ? -1.823 -22.781 10.477 1 22.69 183 ILE A C 1
ATOM 1505 O O . ILE A 1 183 ? -2.148 -23.656 9.68 1 22.69 183 ILE A O 1
ATOM 1509 N N . LYS A 1 184 ? -2.109 -23.125 11.742 1 23.09 184 LYS A N 1
ATOM 1510 C CA . LYS A 1 184 ? -2.611 -24.484 11.93 1 23.09 184 LYS A CA 1
ATOM 1511 C C . LYS A 1 184 ? -4.082 -24.578 11.539 1 23.09 184 LYS A C 1
ATOM 1513 O O . LYS A 1 184 ? -4.883 -23.703 11.867 1 23.09 184 LYS A O 1
ATOM 1518 N N . MET B 1 1 ? -10.555 -23.469 -9.32 1 45.66 1 MET B N 1
ATOM 1519 C CA . MET B 1 1 ? -10.453 -22.516 -8.211 1 45.66 1 MET B CA 1
ATOM 1520 C C . MET B 1 1 ? -9.062 -21.891 -8.156 1 45.66 1 MET B C 1
ATOM 1522 O O . MET B 1 1 ? -8.93 -20.672 -8.07 1 45.66 1 MET B O 1
ATOM 1526 N N . HIS B 1 2 ? -7.992 -22.844 -8.375 1 49.84 2 HIS B N 1
ATOM 1527 C CA . HIS B 1 2 ? -6.586 -22.469 -8.242 1 49.84 2 HIS B CA 1
ATOM 1528 C C . HIS B 1 2 ? -6.109 -21.672 -9.453 1 49.84 2 HIS B C 1
ATOM 1530 O O . HIS B 1 2 ? -5.453 -20.641 -9.297 1 49.84 2 HIS B O 1
ATOM 1536 N N . ALA B 1 3 ? -6.547 -22.094 -10.648 1 50.5 3 ALA B N 1
ATOM 1537 C CA . ALA B 1 3 ? -6.094 -21.406 -11.852 1 50.5 3 ALA B CA 1
ATOM 1538 C C . ALA B 1 3 ? -6.59 -19.969 -11.883 1 50.5 3 ALA B C 1
ATOM 1540 O O . ALA B 1 3 ? -5.852 -19.047 -12.266 1 50.5 3 ALA B O 1
ATOM 1541 N N . SER B 1 4 ? -7.715 -19.891 -11.195 1 82.06 4 SER B N 1
ATOM 1542 C CA . SER B 1 4 ? -8.336 -18.578 -11.211 1 82.06 4 SER B CA 1
ATOM 1543 C C . SER B 1 4 ? -7.668 -17.641 -10.211 1 82.06 4 SER B C 1
ATOM 1545 O O . SER B 1 4 ? -7.457 -16.469 -10.5 1 82.06 4 SER B O 1
ATOM 1547 N N . GLU B 1 5 ? -7.055 -18.266 -9.211 1 87.88 5 GLU B N 1
ATOM 1548 C CA . GLU B 1 5 ? -6.469 -17.391 -8.195 1 87.88 5 GLU B CA 1
ATOM 1549 C C . GLU B 1 5 ? -5.098 -16.875 -8.633 1 87.88 5 GLU B C 1
ATOM 1551 O O . GLU B 1 5 ? -4.758 -15.719 -8.398 1 87.88 5 GLU B O 1
ATOM 1556 N N . ILE B 1 6 ? -4.328 -17.781 -9.297 1 94.06 6 ILE B N 1
ATOM 1557 C CA . ILE B 1 6 ? -3.008 -17.359 -9.75 1 94.06 6 ILE B CA 1
ATOM 1558 C C . ILE B 1 6 ? -3.15 -16.266 -10.812 1 94.06 6 ILE B C 1
ATOM 1560 O O . ILE B 1 6 ? -2.357 -15.32 -10.852 1 94.06 6 ILE B O 1
ATOM 1564 N N . SER B 1 7 ? -4.148 -16.406 -11.688 1 93.94 7 SER B N 1
ATOM 1565 C CA . SER B 1 7 ? -4.43 -15.367 -12.68 1 93.94 7 SER B CA 1
ATOM 1566 C C . SER B 1 7 ? -4.801 -14.055 -12.008 1 93.94 7 SER B C 1
ATOM 1568 O O . SER B 1 7 ? -4.422 -12.977 -12.484 1 93.94 7 SER B O 1
ATOM 1570 N N . TYR B 1 8 ? -5.504 -14.188 -10.922 1 92.81 8 TYR B N 1
ATOM 1571 C CA . TYR B 1 8 ? -5.879 -13.008 -10.156 1 92.81 8 TYR B CA 1
ATOM 1572 C C . TYR B 1 8 ? -4.648 -12.32 -9.578 1 92.81 8 TYR B C 1
ATOM 1574 O O . TYR B 1 8 ? -4.516 -11.094 -9.672 1 92.81 8 TYR B O 1
ATOM 1582 N N . ILE B 1 9 ? -3.754 -13.086 -9.008 1 96.31 9 ILE B N 1
ATOM 1583 C CA . ILE B 1 9 ? -2.537 -12.539 -8.414 1 96.31 9 ILE B CA 1
ATOM 1584 C C . ILE B 1 9 ? -1.681 -11.891 -9.5 1 96.31 9 ILE B C 1
ATOM 1586 O O . ILE B 1 9 ? -1.166 -10.789 -9.312 1 96.31 9 ILE B O 1
ATOM 1590 N N . ILE B 1 10 ? -1.598 -12.562 -10.641 1 97.06 10 ILE B N 1
ATOM 1591 C CA . ILE B 1 10 ? -0.845 -12.023 -11.773 1 97.06 10 ILE B CA 1
ATOM 1592 C C . ILE B 1 10 ? -1.438 -10.688 -12.203 1 97.06 10 ILE B C 1
ATOM 1594 O O . ILE B 1 10 ? -0.705 -9.719 -12.422 1 97.06 10 ILE B O 1
ATOM 1598 N N . ASN B 1 11 ? -2.715 -10.617 -12.281 1 94.94 11 ASN B N 1
ATOM 1599 C CA . ASN B 1 11 ? -3.391 -9.391 -12.68 1 94.94 11 ASN B CA 1
ATOM 1600 C C . ASN B 1 11 ? -3.146 -8.266 -11.68 1 94.94 11 ASN B C 1
ATOM 1602 O O . ASN B 1 11 ? -2.92 -7.121 -12.07 1 94.94 11 ASN B O 1
ATOM 1606 N N . GLN B 1 12 ? -3.199 -8.57 -10.383 1 96.88 12 GLN B N 1
ATOM 1607 C CA . GLN B 1 12 ? -2.953 -7.562 -9.359 1 96.88 12 GLN B CA 1
ATOM 1608 C C . GLN B 1 12 ? -1.514 -7.062 -9.414 1 96.88 12 GLN B C 1
ATOM 1610 O O . GLN B 1 12 ? -1.263 -5.863 -9.273 1 96.88 12 GLN B O 1
ATOM 1615 N N . LEU B 1 13 ? -0.561 -7.996 -9.609 1 98.25 13 LEU B N 1
ATOM 1616 C CA . LEU B 1 13 ? 0.84 -7.617 -9.766 1 98.25 13 LEU B CA 1
ATOM 1617 C C . LEU B 1 13 ? 1.019 -6.668 -10.945 1 98.25 13 LEU B C 1
ATOM 1619 O O . LEU B 1 13 ? 1.668 -5.625 -10.812 1 98.25 13 LEU B O 1
ATOM 1623 N N . ASP B 1 14 ? 0.392 -7 -11.992 1 96.06 14 ASP B N 1
ATOM 1624 C CA . ASP B 1 14 ? 0.533 -6.211 -13.211 1 96.06 14 ASP B CA 1
ATOM 1625 C C . ASP B 1 14 ? -0.177 -4.867 -13.086 1 96.06 14 ASP B C 1
ATOM 1627 O O . ASP B 1 14 ? 0.363 -3.834 -13.484 1 96.06 14 ASP B O 1
ATOM 1631 N N . GLN B 1 15 ? -1.335 -4.863 -12.531 1 96.25 15 GLN B N 1
ATOM 1632 C CA . GLN B 1 15 ? -2.148 -3.662 -12.375 1 96.25 15 GLN B CA 1
ATOM 1633 C C . GLN B 1 15 ? -1.434 -2.623 -11.523 1 96.25 15 GLN B C 1
ATOM 1635 O O . GLN B 1 15 ? -1.41 -1.438 -11.859 1 96.25 15 GLN B O 1
ATOM 1640 N N . THR B 1 16 ? -0.857 -3.029 -10.445 1 98.31 16 THR B N 1
ATOM 1641 C CA . THR B 1 16 ? -0.236 -2.098 -9.516 1 98.31 16 THR B CA 1
ATOM 1642 C C . THR B 1 16 ? 1.126 -1.642 -10.031 1 98.31 16 THR B C 1
ATOM 1644 O O . THR B 1 16 ? 1.593 -0.554 -9.688 1 98.31 16 THR B O 1
ATOM 1647 N N . PHE B 1 17 ? 1.737 -2.447 -10.898 1 98.56 17 PHE B N 1
ATOM 1648 C CA . PHE B 1 17 ? 3.086 -2.133 -11.352 1 98.56 17 PHE B CA 1
ATOM 1649 C C . PHE B 1 17 ? 3.049 -1.218 -12.578 1 98.56 17 PHE B C 1
ATOM 1651 O O . PHE B 1 17 ? 3.793 -0.239 -12.648 1 98.56 17 PHE B O 1
ATOM 1658 N N . ASP B 1 18 ? 2.168 -1.538 -13.609 1 95.81 18 ASP B N 1
ATOM 1659 C CA . ASP B 1 18 ? 2.348 -0.79 -14.852 1 95.81 18 ASP B CA 1
ATOM 1660 C C . ASP B 1 18 ? 1.009 -0.525 -15.531 1 95.81 18 ASP B C 1
ATOM 1662 O O . ASP B 1 18 ? 0.966 0.007 -16.641 1 95.81 18 ASP B O 1
ATOM 1666 N N . LYS B 1 19 ? -0.065 -0.82 -14.953 1 95.75 19 LYS B N 1
ATOM 1667 C CA . LYS B 1 19 ? -1.355 -0.585 -15.594 1 95.75 19 LYS B CA 1
ATOM 1668 C C . LYS B 1 19 ? -2.121 0.534 -14.891 1 95.75 19 LYS B C 1
ATOM 1670 O O . LYS B 1 19 ? -1.639 1.665 -14.805 1 95.75 19 LYS B O 1
ATOM 1675 N N . ASN B 1 20 ? -3.33 0.257 -14.5 1 94.25 20 ASN B N 1
ATOM 1676 C CA . ASN B 1 20 ? -4.18 1.332 -14 1 94.25 20 ASN B CA 1
ATOM 1677 C C . ASN B 1 20 ? -4.867 0.94 -12.695 1 94.25 20 ASN B C 1
ATOM 1679 O O . ASN B 1 20 ? -6.066 0.665 -12.68 1 94.25 20 ASN B O 1
ATOM 1683 N N . PRO B 1 21 ? -4.129 1.04 -11.633 1 96 21 PRO B N 1
ATOM 1684 C CA . PRO B 1 21 ? -4.777 0.711 -10.367 1 96 21 PRO B CA 1
ATOM 1685 C C . PRO B 1 21 ? -5.832 1.738 -9.953 1 96 21 PRO B C 1
ATOM 1687 O O . PRO B 1 21 ? -5.742 2.906 -10.344 1 96 21 PRO B O 1
ATOM 1690 N N . TRP B 1 22 ? -6.703 1.351 -9.18 1 95.56 22 TRP B N 1
ATOM 1691 C CA . TRP B 1 22 ? -7.824 2.189 -8.766 1 95.56 22 TRP B CA 1
ATOM 1692 C C . TRP B 1 22 ? -7.34 3.385 -7.957 1 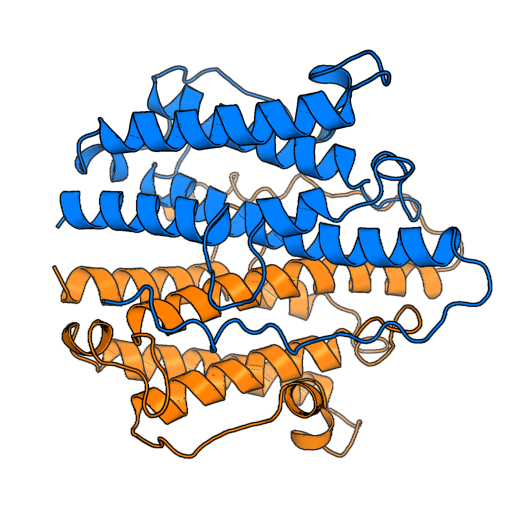95.56 22 TRP B C 1
ATOM 1694 O O . TRP B 1 22 ? -7.902 4.477 -8.055 1 95.56 22 TRP B O 1
ATOM 1704 N N . TYR B 1 23 ? -6.273 3.217 -7.172 1 94.69 23 TYR B N 1
ATOM 1705 C CA . TYR B 1 23 ? -5.844 4.219 -6.203 1 94.69 23 TYR B CA 1
ATOM 1706 C C . TYR B 1 23 ? -5.07 5.34 -6.887 1 94.69 23 TYR B C 1
ATOM 1708 O O . TYR B 1 23 ? -4.73 6.344 -6.254 1 94.69 23 TYR B O 1
ATOM 1716 N N . GLY B 1 24 ? -4.715 5.141 -8.211 1 94.44 24 GLY B N 1
ATOM 1717 C CA . GLY B 1 24 ? -4.016 6.219 -8.891 1 94.44 24 GLY B CA 1
ATOM 1718 C C . GLY B 1 24 ? -2.945 5.73 -9.844 1 94.44 24 GLY B C 1
ATOM 1719 O O . GLY B 1 24 ? -3.213 4.895 -10.711 1 94.44 24 GLY B O 1
ATOM 1720 N N . GLU B 1 25 ? -1.745 6.277 -9.688 1 95.62 25 GLU B N 1
ATOM 1721 C CA . GLU B 1 25 ? -0.642 5.941 -10.586 1 95.62 25 GLU B CA 1
ATOM 1722 C C . GLU B 1 25 ? 0.045 4.648 -10.156 1 95.62 25 GLU B C 1
ATOM 1724 O O . GLU B 1 25 ? 0.245 4.414 -8.961 1 95.62 25 GLU B O 1
ATOM 1729 N N . PRO B 1 26 ? 0.427 3.85 -11.125 1 97.88 26 PRO B N 1
ATOM 1730 C CA . PRO B 1 26 ? 1.129 2.605 -10.797 1 97.88 26 PRO B CA 1
ATOM 1731 C C . PRO B 1 26 ? 2.578 2.84 -10.375 1 97.88 26 PRO B C 1
ATOM 1733 O O . PRO B 1 26 ? 3.102 3.945 -10.547 1 97.88 26 PRO B O 1
ATOM 1736 N N . ILE B 1 27 ? 3.18 1.856 -9.883 1 98.69 27 ILE B N 1
ATOM 1737 C CA . ILE B 1 27 ? 4.52 1.896 -9.305 1 98.69 27 ILE B CA 1
ATOM 1738 C C . ILE B 1 27 ? 5.504 2.459 -10.328 1 98.69 27 ILE B C 1
ATOM 1740 O O . ILE B 1 27 ? 6.25 3.393 -10.031 1 98.69 27 ILE B O 1
ATOM 1744 N N . HIS B 1 28 ? 5.469 1.932 -11.523 1 98.06 28 HIS B N 1
ATOM 1745 C CA . HIS B 1 28 ? 6.441 2.305 -12.539 1 98.06 28 HIS B CA 1
ATOM 1746 C C . HIS B 1 28 ? 6.32 3.781 -12.906 1 98.06 28 HIS B C 1
ATOM 1748 O O . HIS B 1 28 ? 7.328 4.473 -13.062 1 98.06 28 HIS B O 1
ATOM 1754 N N . SER B 1 29 ? 5.125 4.305 -13.031 1 97.75 29 SER B N 1
ATOM 1755 C CA . SER B 1 29 ? 4.891 5.703 -13.383 1 97.75 29 SER B CA 1
ATOM 1756 C C . SER B 1 29 ? 5.391 6.641 -12.289 1 97.75 29 SER B C 1
ATOM 1758 O O . SER B 1 29 ? 6.023 7.66 -12.578 1 97.75 29 SER B O 1
ATOM 1760 N N . ILE B 1 30 ? 5.125 6.289 -11.031 1 97.75 30 ILE B N 1
ATOM 1761 C CA . ILE B 1 30 ? 5.566 7.109 -9.906 1 97.75 30 ILE B CA 1
ATOM 1762 C C . ILE B 1 30 ? 7.094 7.148 -9.867 1 97.75 30 ILE B C 1
ATOM 1764 O O . ILE B 1 30 ? 7.691 8.219 -9.75 1 97.75 30 ILE B O 1
ATOM 1768 N N . LEU B 1 31 ? 7.715 6.043 -10.047 1 98.56 31 LEU B N 1
ATOM 1769 C CA . LEU B 1 31 ? 9.172 5.98 -9.977 1 98.56 31 LEU B CA 1
ATOM 1770 C C . LEU B 1 31 ? 9.812 6.734 -11.133 1 98.56 31 LEU B C 1
ATOM 1772 O O . LEU B 1 31 ? 10.867 7.344 -10.977 1 98.56 31 LEU B O 1
ATOM 1776 N N . LYS B 1 32 ? 9.164 6.734 -12.289 1 97.44 32 LYS B N 1
ATOM 1777 C CA . LYS B 1 32 ? 9.68 7.449 -13.453 1 97.44 32 LYS B CA 1
ATOM 1778 C C . LYS B 1 32 ? 9.586 8.961 -13.258 1 97.44 32 LYS B C 1
ATOM 1780 O O . LYS B 1 32 ? 10.305 9.719 -13.914 1 97.44 32 LYS B O 1
ATOM 1785 N N . SER B 1 33 ? 8.742 9.352 -12.359 1 96.56 33 SER B N 1
ATOM 1786 C CA . SER B 1 33 ? 8.5 10.773 -12.172 1 96.56 33 SER B CA 1
ATOM 1787 C C . SER B 1 33 ? 9.445 11.367 -11.141 1 96.56 33 SER B C 1
ATOM 1789 O O . SER B 1 33 ? 9.445 12.578 -10.906 1 96.56 33 SER B O 1
ATOM 1791 N N . VAL B 1 34 ? 10.25 10.523 -10.523 1 96.56 34 VAL B N 1
ATOM 1792 C CA . VAL B 1 34 ? 11.156 11.031 -9.5 1 96.56 34 VAL B CA 1
ATOM 1793 C C . VAL B 1 34 ? 12.375 11.672 -10.156 1 96.56 34 VAL B C 1
ATOM 1795 O O . VAL B 1 34 ? 12.742 11.305 -11.281 1 96.56 34 VAL B O 1
ATOM 1798 N N . ASP B 1 35 ? 12.953 12.711 -9.5 1 94.88 35 ASP B N 1
ATOM 1799 C CA . ASP B 1 35 ? 14.18 13.344 -9.969 1 94.88 35 ASP B CA 1
ATOM 1800 C C . ASP B 1 35 ? 15.391 12.453 -9.719 1 94.88 35 ASP B C 1
ATOM 1802 O O . ASP B 1 35 ? 15.789 12.234 -8.57 1 94.88 35 ASP B O 1
ATOM 1806 N N . PRO B 1 36 ? 16.016 12.023 -10.781 1 95.19 36 PRO B N 1
ATOM 1807 C CA . PRO B 1 36 ? 17.141 11.094 -10.617 1 95.19 36 PRO B CA 1
ATOM 1808 C C . PRO B 1 36 ? 18.297 11.695 -9.828 1 95.19 36 PRO B C 1
ATOM 1810 O O . PRO B 1 36 ? 19.109 10.961 -9.266 1 95.19 36 PRO B O 1
ATOM 1813 N N . ASP B 1 37 ? 18.359 13.008 -9.758 1 94 37 ASP B N 1
ATOM 1814 C CA . ASP B 1 37 ? 19.484 13.664 -9.109 1 94 37 ASP B CA 1
ATOM 1815 C C . ASP B 1 37 ? 19.391 13.555 -7.594 1 94 37 ASP B C 1
ATOM 1817 O O . ASP B 1 37 ? 20.391 13.742 -6.891 1 94 37 ASP B O 1
ATOM 1821 N N . ASN B 1 38 ? 18.203 13.172 -7.094 1 93.75 38 ASN B N 1
ATOM 1822 C CA . ASN B 1 38 ? 18.031 13.18 -5.645 1 93.75 38 ASN B CA 1
ATOM 1823 C C . ASN B 1 38 ? 17.5 11.836 -5.133 1 93.75 38 ASN B C 1
ATOM 1825 O O . ASN B 1 38 ? 17.031 11.742 -4 1 93.75 38 ASN B O 1
ATOM 1829 N N . VAL B 1 39 ? 17.594 10.773 -5.895 1 97.19 39 VAL B N 1
ATOM 1830 C CA . VAL B 1 39 ? 16.953 9.508 -5.566 1 97.19 39 VAL B CA 1
ATOM 1831 C C . VAL B 1 39 ? 17.75 8.781 -4.484 1 97.19 39 VAL B C 1
ATOM 1833 O O . VAL B 1 39 ? 17.219 7.918 -3.785 1 97.19 39 VAL B O 1
ATOM 1836 N N . PHE B 1 40 ? 18.984 9.133 -4.332 1 96.88 40 PHE B N 1
ATOM 1837 C CA . PHE B 1 40 ? 19.797 8.438 -3.342 1 96.88 40 PHE B CA 1
ATOM 1838 C C . PHE B 1 40 ? 19.984 9.297 -2.098 1 96.88 40 PHE B C 1
ATOM 1840 O O . PHE B 1 40 ? 20.734 8.93 -1.19 1 96.88 40 PHE B O 1
ATOM 1847 N N . GLU B 1 41 ? 19.297 10.414 -2.043 1 93.56 41 GLU B N 1
ATOM 1848 C CA . GLU B 1 41 ? 19.328 11.289 -0.874 1 93.56 41 GLU B CA 1
ATOM 1849 C C . GLU B 1 41 ? 18.203 10.953 0.096 1 93.56 41 GLU B C 1
ATOM 1851 O O . GLU B 1 41 ? 17.031 10.906 -0.296 1 93.56 41 GLU B O 1
ATOM 1856 N N . SER B 1 42 ? 18.562 10.711 1.326 1 92.56 42 SER B N 1
ATOM 1857 C CA . SER B 1 42 ? 17.562 10.648 2.385 1 92.56 42 SER B CA 1
ATOM 1858 C C . SER B 1 42 ? 17.031 12.039 2.734 1 92.56 42 SER B C 1
ATOM 1860 O O . SER B 1 42 ? 17.812 12.969 2.945 1 92.56 42 SER B O 1
ATOM 1862 N N . PRO B 1 43 ? 15.734 12.164 2.746 1 88.62 43 PRO B N 1
ATOM 1863 C CA . PRO B 1 43 ? 15.234 13.508 3.033 1 88.62 43 PRO B CA 1
ATOM 1864 C C . PRO B 1 43 ? 15.539 13.961 4.461 1 88.62 43 PRO B C 1
ATOM 1866 O O . PRO B 1 43 ? 15.609 15.156 4.73 1 88.62 43 PRO B O 1
ATOM 1869 N N . THR B 1 44 ? 15.602 13.086 5.34 1 84.44 44 THR B N 1
ATOM 1870 C CA . THR B 1 44 ? 15.961 13.344 6.727 1 84.44 44 THR B CA 1
ATOM 1871 C C . THR B 1 44 ? 16.547 12.094 7.375 1 84.44 44 THR B C 1
ATOM 1873 O O . THR B 1 44 ? 16.344 10.984 6.887 1 84.44 44 THR B O 1
ATOM 1876 N N . GLU B 1 45 ? 17.266 12.266 8.43 1 85.25 45 GLU B N 1
ATOM 1877 C CA . GLU B 1 45 ? 17.906 11.148 9.109 1 85.25 45 GLU B CA 1
ATOM 1878 C C . GLU B 1 45 ? 16.875 10.086 9.508 1 85.25 45 GLU B C 1
ATOM 1880 O O . GLU B 1 45 ? 15.797 10.414 9.992 1 85.25 45 GLU B O 1
ATOM 1885 N N . GLY B 1 46 ? 17.188 8.852 9.242 1 87.81 46 GLY B N 1
ATOM 1886 C CA . GLY B 1 46 ? 16.344 7.75 9.68 1 87.81 46 GLY B CA 1
ATOM 1887 C C . GLY B 1 46 ? 15.312 7.344 8.641 1 87.81 46 GLY B C 1
ATOM 1888 O O . GLY B 1 46 ? 14.57 6.379 8.844 1 87.81 46 GLY B O 1
ATOM 1889 N N . ILE B 1 47 ? 15.281 8.086 7.586 1 93.81 47 ILE B N 1
ATOM 1890 C CA . ILE B 1 47 ? 14.352 7.766 6.508 1 93.81 47 ILE B CA 1
ATOM 1891 C C . ILE B 1 47 ? 15.133 7.273 5.285 1 93.81 47 ILE B C 1
ATOM 1893 O O . ILE B 1 47 ? 16.141 7.875 4.898 1 93.81 47 ILE B O 1
ATOM 1897 N N . HIS B 1 48 ? 14.711 6.23 4.727 1 97.06 48 HIS B N 1
ATOM 1898 C CA . HIS B 1 48 ? 15.352 5.664 3.545 1 97.06 48 HIS B CA 1
ATOM 1899 C C . HIS B 1 48 ? 15.195 6.586 2.338 1 97.06 48 HIS B C 1
ATOM 1901 O O . HIS B 1 48 ? 14.203 7.309 2.227 1 97.06 48 HIS B O 1
ATOM 1907 N N . SER B 1 49 ? 16.219 6.566 1.461 1 97.75 49 SER B N 1
ATOM 1908 C CA . SER B 1 49 ? 16.094 7.23 0.167 1 97.75 49 SER B CA 1
ATOM 1909 C C . SER B 1 49 ? 15.219 6.422 -0.786 1 97.75 49 SER B C 1
ATOM 1911 O O . SER B 1 49 ? 14.922 5.254 -0.527 1 97.75 49 SER B O 1
ATOM 1913 N N . ILE B 1 50 ? 14.812 7.074 -1.831 1 98.62 50 ILE B N 1
ATOM 1914 C CA . ILE B 1 50 ? 14.016 6.395 -2.846 1 98.62 50 ILE B CA 1
ATOM 1915 C C . ILE B 1 50 ? 14.82 5.238 -3.441 1 98.62 50 ILE B C 1
ATOM 1917 O O . ILE B 1 50 ? 14.289 4.141 -3.627 1 98.62 50 ILE B O 1
ATOM 1921 N N . GLY B 1 51 ? 16.125 5.449 -3.719 1 98.62 51 GLY B N 1
ATOM 1922 C CA . GLY B 1 51 ? 16.969 4.383 -4.23 1 98.62 51 GLY B CA 1
ATOM 1923 C C . GLY B 1 51 ? 17.047 3.186 -3.305 1 98.62 51 GLY B C 1
ATOM 1924 O O . GLY B 1 51 ? 17.047 2.039 -3.76 1 98.62 51 GLY B O 1
ATOM 1925 N N . GLU B 1 52 ? 17.141 3.447 -2.053 1 98.56 52 GLU B N 1
ATOM 1926 C CA . GLU B 1 52 ? 17.156 2.381 -1.058 1 98.56 52 GLU B CA 1
ATOM 1927 C C . GLU B 1 52 ? 15.844 1.597 -1.064 1 98.56 52 GLU B C 1
ATOM 1929 O O . GLU B 1 52 ? 15.852 0.367 -0.978 1 98.56 52 GLU B O 1
ATOM 1934 N N . LEU B 1 53 ? 14.719 2.277 -1.163 1 98.75 53 LEU B N 1
ATOM 1935 C CA . LEU B 1 53 ? 13.414 1.612 -1.195 1 98.75 53 LEU B CA 1
ATOM 1936 C C . LEU B 1 53 ? 13.273 0.768 -2.455 1 98.75 53 LEU B C 1
ATOM 1938 O O . LEU B 1 53 ? 12.727 -0.338 -2.408 1 98.75 53 LEU B O 1
ATOM 1942 N N . VAL B 1 54 ? 13.742 1.279 -3.584 1 98.88 54 VAL B N 1
ATOM 1943 C CA . VAL B 1 54 ? 13.648 0.522 -4.828 1 98.88 54 VAL B CA 1
ATOM 1944 C C . VAL B 1 54 ? 14.508 -0.737 -4.734 1 98.88 54 VAL B C 1
ATOM 1946 O O . VAL B 1 54 ? 14.086 -1.815 -5.16 1 98.88 54 VAL B O 1
ATOM 1949 N N . ALA B 1 55 ? 15.727 -0.634 -4.156 1 98.81 55 ALA B N 1
ATOM 1950 C CA . ALA B 1 55 ? 16.547 -1.819 -3.922 1 98.81 55 ALA B CA 1
ATOM 1951 C C . ALA B 1 55 ? 15.805 -2.836 -3.055 1 98.81 55 ALA B 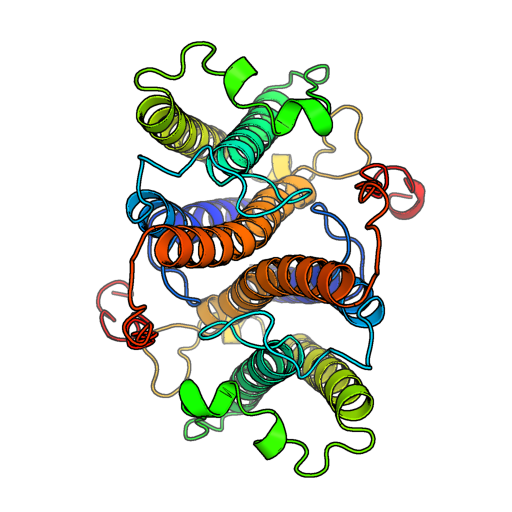C 1
ATOM 1953 O O . ALA B 1 55 ? 15.891 -4.043 -3.293 1 98.81 55 ALA B O 1
ATOM 1954 N N . HIS B 1 56 ? 15.133 -2.363 -2.07 1 98.81 56 HIS B N 1
ATOM 1955 C CA . HIS B 1 56 ? 14.344 -3.189 -1.167 1 98.81 56 HIS B CA 1
ATOM 1956 C C . HIS B 1 56 ? 13.227 -3.908 -1.916 1 98.81 56 HIS B C 1
ATOM 1958 O O . HIS B 1 56 ? 13.008 -5.105 -1.711 1 98.81 56 HIS B O 1
ATOM 1964 N N . LEU B 1 57 ? 12.5 -3.209 -2.83 1 98.88 57 LEU B N 1
ATOM 1965 C CA . LEU B 1 57 ? 11.477 -3.818 -3.664 1 98.88 57 LEU B CA 1
ATOM 1966 C C . LEU B 1 57 ? 12.062 -4.922 -4.535 1 98.88 57 LEU B C 1
ATOM 1968 O O . LEU B 1 57 ? 11.477 -6 -4.66 1 98.88 57 LEU B O 1
ATOM 1972 N N . ILE B 1 58 ? 13.18 -4.633 -5.148 1 98.88 58 ILE B N 1
ATOM 1973 C CA . ILE B 1 58 ? 13.852 -5.598 -6.016 1 98.88 58 ILE B CA 1
ATOM 1974 C C . ILE B 1 58 ? 14.219 -6.844 -5.215 1 98.88 58 ILE B C 1
ATOM 1976 O O . ILE B 1 58 ? 13.969 -7.969 -5.652 1 98.88 58 ILE B O 1
ATOM 1980 N N . THR B 1 59 ? 14.781 -6.637 -4.035 1 98.56 59 THR B N 1
ATOM 1981 C CA . THR B 1 59 ? 15.273 -7.738 -3.213 1 98.56 59 THR B CA 1
ATOM 1982 C C . THR B 1 59 ? 14.148 -8.719 -2.893 1 98.56 59 THR B C 1
ATOM 1984 O O . THR B 1 59 ? 14.328 -9.93 -2.986 1 98.56 59 THR B O 1
ATOM 1987 N N . TYR B 1 60 ? 12.984 -8.242 -2.611 1 98 60 TYR B N 1
ATOM 1988 C CA . TYR B 1 60 ? 11.922 -9.148 -2.189 1 98 60 TYR B CA 1
ATOM 1989 C C . TYR B 1 60 ? 11.219 -9.758 -3.395 1 98 60 TYR B C 1
ATOM 1991 O O . TYR B 1 60 ? 10.586 -10.812 -3.281 1 98 60 TYR B O 1
ATOM 1999 N N . ARG B 1 61 ? 11.312 -9.117 -4.539 1 98.38 61 ARG B N 1
ATOM 2000 C CA . ARG B 1 61 ? 10.883 -9.781 -5.766 1 98.38 61 ARG B CA 1
ATOM 2001 C C . ARG B 1 61 ? 11.812 -10.945 -6.109 1 98.38 61 ARG B C 1
ATOM 2003 O O . ARG B 1 61 ? 11.352 -12.016 -6.5 1 98.38 61 ARG B O 1
ATOM 2010 N N . VAL B 1 62 ? 13.094 -10.688 -5.977 1 98.5 62 VAL B N 1
ATOM 2011 C CA . VAL B 1 62 ? 14.086 -11.727 -6.211 1 98.5 62 VAL B CA 1
ATOM 2012 C C . VAL B 1 62 ? 13.891 -12.859 -5.199 1 98.5 62 VAL B C 1
ATOM 2014 O O . VAL B 1 62 ? 13.969 -14.039 -5.555 1 98.5 62 VAL B O 1
ATOM 2017 N N . PHE B 1 63 ? 13.633 -12.508 -3.969 1 98.44 63 PHE B N 1
ATOM 2018 C CA . PHE B 1 63 ? 13.336 -13.5 -2.943 1 98.44 63 PHE B CA 1
ATOM 2019 C C . PHE B 1 63 ? 12.18 -14.398 -3.375 1 98.44 63 PHE B C 1
ATOM 2021 O O . PHE B 1 63 ? 12.289 -15.625 -3.316 1 98.44 63 PHE B O 1
ATOM 2028 N N . ALA B 1 64 ? 11.086 -13.836 -3.857 1 98.31 64 ALA B N 1
ATOM 2029 C CA . ALA B 1 64 ? 9.906 -14.594 -4.277 1 98.31 64 ALA B CA 1
ATOM 2030 C C . ALA B 1 64 ? 10.242 -15.516 -5.449 1 98.31 64 ALA B C 1
ATOM 2032 O O . ALA B 1 64 ? 9.883 -16.703 -5.434 1 98.31 64 ALA B O 1
ATOM 2033 N N . THR B 1 65 ? 10.961 -14.992 -6.465 1 98.44 65 THR B N 1
ATOM 2034 C CA . THR B 1 65 ? 11.273 -15.781 -7.652 1 98.44 65 THR B CA 1
ATOM 2035 C C . THR B 1 65 ? 12.219 -16.922 -7.312 1 98.44 65 THR B C 1
ATOM 2037 O O . THR B 1 65 ? 12.023 -18.047 -7.777 1 98.44 65 THR B O 1
ATOM 2040 N N . ARG B 1 66 ? 13.18 -16.625 -6.48 1 98.31 66 ARG B N 1
ATOM 2041 C CA . ARG B 1 66 ? 14.133 -17.672 -6.098 1 98.31 66 ARG B CA 1
ATOM 2042 C C . ARG B 1 66 ? 13.445 -18.781 -5.309 1 98.31 66 ARG B C 1
ATOM 2044 O O . ARG B 1 66 ? 13.711 -19.953 -5.527 1 98.31 66 ARG B O 1
ATOM 2051 N N . ARG B 1 67 ? 12.555 -18.391 -4.445 1 98 67 ARG B N 1
ATOM 2052 C CA . ARG B 1 67 ? 11.82 -19.375 -3.668 1 98 67 ARG B CA 1
ATOM 2053 C C . ARG B 1 67 ? 10.891 -20.188 -4.559 1 98 67 ARG B C 1
ATOM 2055 O O . ARG B 1 67 ? 10.766 -21.406 -4.391 1 98 67 ARG B O 1
ATOM 2062 N N . LEU B 1 68 ? 10.227 -19.578 -5.48 1 98 68 LEU B N 1
ATOM 2063 C CA . LEU B 1 68 ? 9.336 -20.25 -6.414 1 98 68 LEU B CA 1
ATOM 2064 C C . LEU B 1 68 ? 10.102 -21.266 -7.25 1 98 68 LEU B C 1
ATOM 2066 O O . LEU B 1 68 ? 9.547 -22.297 -7.637 1 98 68 LEU B O 1
ATOM 2070 N N . LEU B 1 69 ? 11.367 -21 -7.484 1 97.5 69 LEU B N 1
ATOM 2071 C CA . LEU B 1 69 ? 12.188 -21.859 -8.336 1 97.5 69 LEU B CA 1
ATOM 2072 C C . LEU B 1 69 ? 12.945 -22.891 -7.504 1 97.5 69 LEU B C 1
ATOM 2074 O O . LEU B 1 69 ? 13.805 -23.609 -8.023 1 97.5 69 LEU B O 1
ATOM 2078 N N . GLY B 1 70 ? 12.773 -22.906 -6.18 1 96.44 70 GLY B N 1
ATOM 2079 C CA . GLY B 1 70 ? 13.266 -23.984 -5.355 1 96.44 70 GLY B CA 1
ATOM 2080 C C . GLY B 1 70 ? 14.562 -23.656 -4.641 1 96.44 70 GLY B C 1
ATOM 2081 O O . GLY B 1 70 ? 15.172 -24.516 -4.016 1 96.44 70 GLY B O 1
ATOM 2082 N N . ASP B 1 71 ? 15.016 -22.406 -4.816 1 97.31 71 ASP B N 1
ATOM 2083 C CA . ASP B 1 71 ? 16.172 -21.969 -4.047 1 97.31 71 ASP B CA 1
ATOM 2084 C C . ASP B 1 71 ? 15.781 -21.594 -2.619 1 97.31 71 ASP B C 1
ATOM 2086 O O . ASP B 1 71 ? 15.664 -20.422 -2.287 1 97.31 71 ASP B O 1
ATOM 2090 N N . ASN B 1 72 ? 15.773 -22.562 -1.742 1 95.31 72 ASN B N 1
ATOM 2091 C CA . ASN B 1 72 ? 15.234 -22.406 -0.394 1 95.31 72 ASN B CA 1
ATOM 2092 C C . ASN B 1 72 ? 16.234 -21.734 0.539 1 95.31 72 ASN B C 1
ATOM 2094 O O . ASN B 1 72 ? 15.875 -21.297 1.634 1 95.31 72 ASN B O 1
ATOM 2098 N N . ASP B 1 73 ? 17.453 -21.516 0.098 1 94.88 73 ASP B N 1
ATOM 2099 C CA . ASP B 1 73 ? 18.5 -21 0.974 1 94.88 73 ASP B CA 1
ATOM 2100 C C . ASP B 1 73 ? 18.766 -19.516 0.689 1 94.88 73 ASP B C 1
ATOM 2102 O O . ASP B 1 73 ? 19.469 -18.859 1.451 1 94.88 73 ASP B O 1
ATOM 2106 N N . TYR B 1 74 ? 18.188 -19.031 -0.404 1 94.69 74 TYR B N 1
ATOM 2107 C CA . TYR B 1 74 ? 18.438 -17.641 -0.721 1 94.69 74 TYR B CA 1
ATOM 2108 C C . TYR B 1 74 ? 17.891 -16.734 0.382 1 94.69 74 TYR B C 1
ATOM 2110 O O . TYR B 1 74 ? 16.766 -16.906 0.844 1 94.69 74 TYR B O 1
ATOM 2118 N N . TYR B 1 75 ? 18.688 -15.789 0.798 1 93 75 TYR B N 1
ATOM 2119 C CA . TYR B 1 75 ? 18.281 -14.859 1.849 1 93 75 TYR B CA 1
ATOM 2120 C C . TYR B 1 75 ? 19.109 -13.586 1.789 1 93 75 TYR B C 1
ATOM 2122 O O . TYR B 1 75 ? 20.312 -13.625 1.53 1 93 75 TYR B O 1
ATOM 2130 N N . VAL B 1 76 ? 18.531 -12.477 1.845 1 92.31 76 VAL B N 1
ATOM 2131 C CA . VAL B 1 76 ? 19.141 -11.172 2.07 1 92.31 76 VAL B CA 1
ATOM 2132 C C . VAL B 1 76 ? 18.578 -10.555 3.35 1 92.31 76 VAL B C 1
ATOM 2134 O O . VAL B 1 76 ? 17.359 -10.492 3.5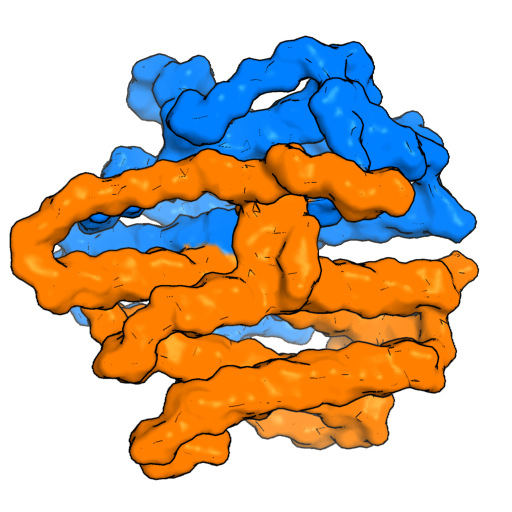35 1 92.31 76 VAL B O 1
ATOM 2137 N N . SER B 1 77 ? 19.484 -10.086 4.27 1 92.25 77 SER B N 1
ATOM 2138 C CA . SER B 1 77 ? 19 -9.469 5.504 1 92.25 77 SER B CA 1
ATOM 2139 C C . SER B 1 77 ? 18.203 -8.203 5.223 1 92.25 77 SER B C 1
ATOM 2141 O O . SER B 1 77 ? 18.391 -7.562 4.188 1 92.25 77 SER B O 1
ATOM 2143 N N . GLN B 1 78 ? 17.344 -7.902 6.094 1 92.25 78 GLN B N 1
ATOM 2144 C CA . GLN B 1 78 ? 16.516 -6.703 5.945 1 92.25 78 GLN B CA 1
ATOM 2145 C C . GLN B 1 78 ? 17.391 -5.465 5.75 1 92.25 78 GLN B C 1
ATOM 2147 O O . GLN B 1 78 ? 17.125 -4.648 4.863 1 92.25 78 GLN B O 1
ATOM 2152 N N . GLU B 1 79 ? 18.406 -5.34 6.555 1 92.88 79 GLU B N 1
ATOM 2153 C CA . GLU B 1 79 ? 19.297 -4.195 6.457 1 92.88 79 GLU B CA 1
ATOM 2154 C C . GLU B 1 79 ? 19.953 -4.125 5.082 1 92.88 79 GLU B C 1
ATOM 2156 O O . GLU B 1 79 ? 20.016 -3.053 4.477 1 92.88 79 GLU B O 1
ATOM 2161 N N . ASN B 1 80 ? 20.344 -5.23 4.594 1 96 80 ASN B N 1
ATOM 2162 C CA . ASN B 1 80 ? 21.047 -5.277 3.314 1 96 80 ASN B CA 1
ATOM 2163 C C . ASN B 1 8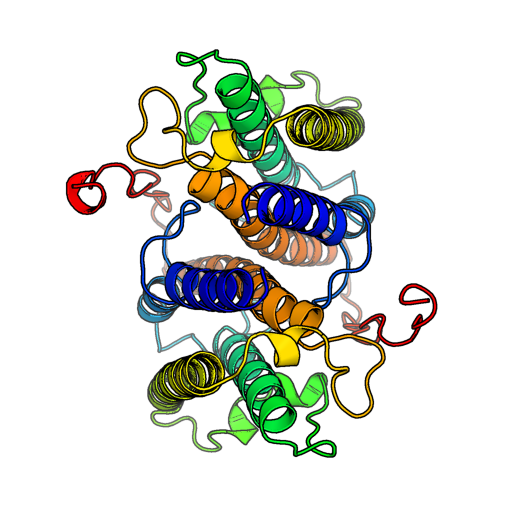0 ? 20.094 -5.102 2.141 1 96 80 ASN B C 1
ATOM 2165 O O . ASN B 1 80 ? 20.5 -4.715 1.047 1 96 80 ASN B O 1
ATOM 2169 N N . SER B 1 81 ? 18.812 -5.371 2.402 1 97.25 81 SER B N 1
ATOM 2170 C CA . SER B 1 81 ? 17.828 -5.277 1.33 1 97.25 81 SER B CA 1
ATOM 2171 C C . SER B 1 81 ? 17.641 -3.836 0.879 1 97.25 81 SER B C 1
ATOM 2173 O O . SER B 1 81 ? 17.156 -3.584 -0.228 1 97.25 81 SER B O 1
ATOM 2175 N N . PHE B 1 82 ? 18.078 -2.893 1.691 1 97.62 82 PHE B N 1
ATOM 2176 C CA . PHE B 1 82 ? 17.938 -1.479 1.364 1 97.62 82 PHE B CA 1
ATOM 2177 C C . PHE B 1 82 ? 19.203 -0.948 0.707 1 97.62 82 PHE B C 1
ATOM 2179 O O . PHE B 1 82 ? 19.219 0.164 0.175 1 97.62 82 PHE B O 1
ATOM 2186 N N . ARG B 1 83 ? 20.25 -1.734 0.754 1 97.44 83 ARG B N 1
ATOM 2187 C CA . ARG B 1 83 ? 21.531 -1.269 0.245 1 97.44 83 ARG B CA 1
ATOM 2188 C C . ARG B 1 83 ? 21.625 -1.432 -1.269 1 97.44 83 ARG B C 1
ATOM 2190 O O . ARG B 1 83 ? 22.047 -2.479 -1.764 1 97.44 83 ARG B O 1
ATOM 2197 N N . TRP B 1 84 ? 21.297 -0.357 -1.943 1 97.88 84 TRP B N 1
ATOM 2198 C CA . TRP B 1 84 ? 21.281 -0.42 -3.4 1 97.88 84 TRP B CA 1
ATOM 2199 C C . TRP B 1 84 ? 22.688 -0.667 -3.941 1 97.88 84 TRP B C 1
ATOM 2201 O O . TRP B 1 84 ? 22.859 -1.209 -5.039 1 97.88 84 TRP B O 1
ATOM 2211 N N . GLN B 1 85 ? 23.688 -0.38 -3.176 1 97.44 85 GLN B N 1
ATOM 2212 C CA . GLN B 1 85 ? 25.078 -0.571 -3.584 1 97.44 85 GLN B CA 1
ATOM 2213 C C . GLN B 1 85 ? 25.391 -2.051 -3.777 1 97.44 85 GLN B C 1
ATOM 2215 O O . GLN B 1 85 ? 26.344 -2.4 -4.492 1 97.44 85 GLN B O 1
ATOM 2220 N N . ARG B 1 86 ? 24.688 -2.871 -3.098 1 97.06 86 ARG B N 1
ATOM 2221 C CA . ARG B 1 86 ? 24.828 -4.312 -3.281 1 97.06 86 ARG B CA 1
ATOM 2222 C C . ARG B 1 86 ? 24.5 -4.719 -4.711 1 97.06 86 ARG B C 1
ATOM 2224 O O . ARG B 1 86 ? 25.094 -5.656 -5.25 1 97.06 86 ARG B O 1
ATOM 2231 N N . LEU B 1 87 ? 23.578 -3.984 -5.34 1 97.25 87 LEU B N 1
ATOM 2232 C CA . LEU B 1 87 ? 23.141 -4.285 -6.695 1 97.25 87 LEU B CA 1
ATOM 2233 C C . LEU B 1 87 ? 23.984 -3.559 -7.727 1 97.25 87 LEU B C 1
ATOM 2235 O O . LEU B 1 87 ? 24.359 -4.141 -8.75 1 97.25 87 LEU B O 1
ATOM 2239 N N . TYR B 1 88 ? 24.25 -2.35 -7.398 1 97.12 88 TYR B N 1
ATOM 2240 C CA . TYR B 1 88 ? 25.062 -1.521 -8.281 1 97.12 88 TYR B CA 1
ATOM 2241 C C . TYR B 1 88 ? 26.047 -0.667 -7.484 1 97.12 88 TYR B C 1
ATOM 2243 O O . TYR B 1 88 ? 25.703 0.432 -7.043 1 97.12 88 TYR B O 1
ATOM 2251 N N . PRO B 1 89 ? 27.281 -1.125 -7.414 1 95.62 89 PRO B N 1
ATOM 2252 C CA . PRO B 1 89 ? 28.266 -0.471 -6.543 1 95.62 89 PRO B CA 1
ATOM 2253 C C . PRO B 1 89 ? 28.609 0.944 -7 1 95.62 89 PRO B C 1
ATOM 2255 O O . PRO B 1 89 ? 28.938 1.803 -6.176 1 95.62 89 PRO B O 1
ATOM 2258 N N . GLU B 1 90 ? 28.547 1.213 -8.297 1 94.69 90 GLU B N 1
ATOM 2259 C CA . GLU B 1 90 ? 28.844 2.539 -8.828 1 94.69 90 GLU B CA 1
ATOM 2260 C C . GLU B 1 90 ? 27.594 3.389 -8.945 1 94.69 90 GLU B C 1
ATOM 2262 O O . GLU B 1 90 ? 26.578 2.938 -9.492 1 94.69 90 GLU B O 1
ATOM 2267 N N . LYS B 1 91 ? 27.688 4.57 -8.414 1 93.62 91 LYS B N 1
ATOM 2268 C CA . LYS B 1 91 ? 26.531 5.477 -8.445 1 93.62 91 LYS B CA 1
ATOM 2269 C C . LYS B 1 91 ? 26.188 5.879 -9.875 1 93.62 91 LYS B C 1
ATOM 2271 O O . LYS B 1 91 ? 25.016 6.07 -10.211 1 93.62 91 LYS B O 1
ATOM 2276 N N . LYS B 1 92 ? 27.281 5.871 -10.68 1 92.19 92 LYS B N 1
ATOM 2277 C CA . LYS B 1 92 ? 27.062 6.215 -12.078 1 92.19 92 LYS B CA 1
ATOM 2278 C C . LYS B 1 92 ? 26.047 5.266 -12.727 1 92.19 92 LYS B C 1
ATOM 2280 O O . LYS B 1 92 ? 26.203 4.043 -12.648 1 92.19 92 LYS B O 1
ATOM 2285 N N . ASP B 1 93 ? 24.906 5.742 -13.211 1 95.12 93 ASP B N 1
ATOM 2286 C CA . ASP B 1 93 ? 23.859 5.027 -13.938 1 95.12 93 ASP B CA 1
ATOM 2287 C C . ASP B 1 93 ? 23.094 4.09 -13 1 95.12 93 ASP B C 1
ATOM 2289 O O . ASP B 1 93 ? 22.344 3.229 -13.461 1 95.12 93 ASP B O 1
ATOM 2293 N N . ALA B 1 94 ? 23.344 4.188 -11.68 1 97.69 94 ALA B N 1
ATOM 2294 C CA . ALA B 1 94 ? 22.75 3.262 -10.719 1 97.69 94 ALA B CA 1
ATOM 2295 C C . ALA B 1 94 ? 21.219 3.346 -10.758 1 97.69 94 ALA B C 1
ATOM 2297 O O . ALA B 1 94 ? 20.531 2.326 -10.664 1 97.69 94 ALA B O 1
ATOM 2298 N N . TRP B 1 95 ? 20.719 4.566 -10.938 1 98.25 95 TRP B N 1
ATOM 2299 C CA . TRP B 1 95 ? 19.266 4.73 -10.922 1 98.25 95 TRP B CA 1
ATOM 2300 C C . TRP B 1 95 ? 18.625 4.043 -12.125 1 98.25 95 TRP B C 1
ATOM 2302 O O . TRP B 1 95 ? 17.688 3.26 -11.969 1 98.25 95 TRP B O 1
ATOM 2312 N N . ASP B 1 96 ? 19.172 4.262 -13.281 1 97.94 96 ASP B N 1
ATOM 2313 C CA . ASP B 1 96 ? 18.656 3.621 -14.484 1 97.94 96 ASP B CA 1
ATOM 2314 C C . ASP B 1 96 ? 18.766 2.1 -14.391 1 97.94 96 ASP B C 1
ATOM 2316 O O . ASP B 1 96 ? 17.859 1.381 -14.812 1 97.94 96 ASP B O 1
ATOM 2320 N N . ASN B 1 97 ? 19.828 1.692 -13.852 1 98.5 97 ASN B N 1
ATOM 2321 C CA . ASN B 1 97 ? 20.047 0.257 -13.695 1 98.5 97 ASN B CA 1
ATOM 2322 C C . ASN B 1 97 ? 19.062 -0.347 -12.695 1 98.5 97 ASN B C 1
ATOM 2324 O O . ASN B 1 97 ? 18.531 -1.437 -12.922 1 98.5 97 ASN B O 1
ATOM 2328 N N . LEU B 1 98 ? 18.828 0.346 -11.594 1 98.75 98 LEU B N 1
ATOM 2329 C CA . LEU B 1 98 ? 17.859 -0.106 -10.609 1 98.75 98 LEU B CA 1
ATOM 2330 C C . LEU B 1 98 ? 16.469 -0.199 -11.227 1 98.75 98 LEU B C 1
ATOM 2332 O O . LEU B 1 98 ? 15.766 -1.198 -11.047 1 98.75 98 LEU B O 1
ATOM 2336 N N . MET B 1 99 ? 16.094 0.816 -11.977 1 98.5 99 MET B N 1
ATOM 2337 C CA . MET B 1 99 ? 14.797 0.836 -12.641 1 98.5 99 MET B CA 1
ATOM 2338 C C . MET B 1 99 ? 14.672 -0.317 -13.625 1 98.5 99 MET B C 1
ATOM 2340 O O . MET B 1 99 ? 13.633 -0.979 -13.688 1 98.5 99 MET B O 1
ATOM 2344 N N . GLY B 1 100 ? 15.695 -0.51 -14.383 1 98.62 100 GLY B N 1
ATOM 2345 C CA . GLY B 1 100 ? 15.711 -1.64 -15.297 1 98.62 100 GLY B CA 1
ATOM 2346 C C . GLY B 1 100 ? 15.602 -2.98 -14.594 1 98.62 100 GLY B C 1
ATOM 2347 O O . GLY B 1 100 ? 14.852 -3.855 -15.031 1 98.62 100 GLY B O 1
ATOM 2348 N N . LYS B 1 101 ? 16.328 -3.156 -13.531 1 98.75 101 LYS B N 1
ATOM 2349 C CA . LYS B 1 101 ? 16.328 -4.406 -12.781 1 98.75 101 LYS B CA 1
ATOM 2350 C C . LYS B 1 101 ? 14.953 -4.66 -12.156 1 98.75 101 LYS B C 1
ATOM 2352 O O . LYS B 1 101 ? 14.461 -5.793 -12.156 1 98.75 101 LYS B O 1
ATOM 2357 N N . LEU B 1 102 ? 14.344 -3.613 -11.57 1 98.81 102 LEU B N 1
ATOM 2358 C CA . LEU B 1 102 ? 13.008 -3.75 -11.008 1 98.81 102 LEU B CA 1
ATOM 2359 C C . LEU B 1 102 ? 12.031 -4.27 -12.062 1 98.81 102 LEU B C 1
ATOM 2361 O O . LEU B 1 102 ? 11.266 -5.199 -11.797 1 98.81 102 LEU B O 1
ATOM 2365 N N . THR B 1 103 ? 12.102 -3.674 -13.258 1 98.69 103 THR B N 1
ATOM 2366 C CA . THR B 1 103 ? 11.227 -4.074 -14.352 1 98.69 103 THR B CA 1
ATOM 2367 C C . THR B 1 103 ? 11.5 -5.516 -14.766 1 98.69 103 THR B C 1
ATOM 2369 O O . THR B 1 103 ? 10.57 -6.305 -14.945 1 98.69 103 THR B O 1
ATOM 2372 N N . THR B 1 104 ? 12.742 -5.879 -14.867 1 98.69 104 THR B N 1
ATOM 2373 C CA . THR B 1 104 ? 13.133 -7.219 -15.297 1 98.69 104 THR B CA 1
ATOM 2374 C C . THR B 1 104 ? 12.695 -8.266 -14.273 1 98.69 104 THR B C 1
ATOM 2376 O O . THR B 1 104 ? 12.164 -9.312 -14.641 1 98.69 104 THR B O 1
ATOM 2379 N N . GLU B 1 105 ? 12.93 -7.984 -13 1 98.62 105 GLU B N 1
ATOM 2380 C CA . GLU B 1 105 ? 12.562 -8.93 -11.953 1 98.62 105 GLU B CA 1
ATOM 2381 C C . GLU B 1 105 ? 11.047 -9.055 -11.836 1 98.62 105 GLU B C 1
ATOM 2383 O O . GLU B 1 105 ? 10.531 -10.133 -11.516 1 98.62 105 GLU B O 1
ATOM 2388 N N . HIS B 1 106 ? 10.336 -7.922 -12.062 1 98.75 106 HIS B N 1
ATOM 2389 C CA . HIS B 1 106 ? 8.875 -7.973 -12.086 1 98.75 106 HIS B CA 1
ATOM 2390 C C . HIS B 1 106 ? 8.375 -8.883 -13.211 1 98.75 106 HIS B C 1
ATOM 2392 O O . HIS B 1 106 ? 7.535 -9.75 -12.977 1 98.75 106 HIS B O 1
ATOM 2398 N N . GLN B 1 107 ? 8.93 -8.727 -14.383 1 98.62 107 GLN B N 1
ATOM 2399 C CA . GLN B 1 107 ? 8.539 -9.555 -15.516 1 98.62 107 GLN B CA 1
ATOM 2400 C C . GLN B 1 107 ? 8.914 -11.016 -15.289 1 98.62 107 GLN B C 1
ATOM 2402 O O . GLN B 1 107 ? 8.188 -11.922 -15.703 1 98.62 107 GLN B O 1
ATOM 2407 N N . HIS B 1 108 ? 10.023 -11.203 -14.688 1 98.75 108 HIS B N 1
ATOM 2408 C CA . HIS B 1 108 ? 10.461 -12.555 -14.367 1 98.75 108 HIS B CA 1
ATOM 2409 C C . HIS B 1 108 ? 9.484 -13.242 -13.422 1 98.75 108 HIS B C 1
ATOM 2411 O O . HIS B 1 108 ? 9.109 -14.398 -13.641 1 98.75 108 HIS B O 1
ATOM 2417 N N . LEU B 1 109 ? 9.062 -12.547 -12.398 1 98.81 109 LEU B N 1
ATOM 2418 C CA . LEU B 1 109 ? 8.078 -13.086 -11.461 1 98.81 109 LEU B CA 1
ATOM 2419 C C . LEU B 1 109 ? 6.785 -13.453 -12.18 1 98.81 109 LEU B C 1
ATOM 2421 O O . LEU B 1 109 ? 6.254 -14.547 -11.992 1 98.81 109 LEU B O 1
ATOM 2425 N N . LEU B 1 110 ? 6.316 -12.523 -13.062 1 98.5 110 LEU B N 1
ATOM 2426 C CA . LEU B 1 110 ? 5.09 -12.789 -13.812 1 98.5 110 LEU B CA 1
ATOM 2427 C C . LEU B 1 110 ? 5.242 -14.023 -14.695 1 98.5 110 LEU B C 1
ATOM 2429 O O . LEU B 1 110 ? 4.328 -14.844 -14.781 1 98.5 110 LEU B O 1
ATOM 2433 N N . SER B 1 111 ? 6.367 -14.18 -15.336 1 98.56 111 SER B N 1
ATOM 2434 C CA . SER B 1 111 ? 6.609 -15.312 -16.219 1 98.56 111 SER B CA 1
ATOM 2435 C C . SER B 1 111 ? 6.582 -16.625 -15.461 1 98.56 111 SER B C 1
ATOM 2437 O O . SER B 1 111 ? 5.996 -17.609 -15.93 1 98.56 111 SER B O 1
ATOM 2439 N N . ILE B 1 112 ? 7.188 -16.656 -14.305 1 98.5 112 ILE B N 1
ATOM 2440 C CA . ILE B 1 112 ? 7.195 -17.859 -13.477 1 98.5 112 ILE B CA 1
ATOM 2441 C C . ILE B 1 112 ? 5.766 -18.219 -13.086 1 98.5 112 ILE B C 1
ATOM 2443 O O . ILE B 1 112 ? 5.371 -19.391 -13.172 1 98.5 112 ILE B O 1
ATOM 2447 N N . LEU B 1 113 ? 4.973 -17.234 -12.711 1 98.25 113 LEU B N 1
ATOM 2448 C CA . LEU B 1 113 ? 3.607 -17.5 -12.266 1 98.25 113 LEU B CA 1
ATOM 2449 C C . LEU B 1 113 ? 2.736 -17.969 -13.422 1 98.25 113 LEU B C 1
ATOM 2451 O O . LEU B 1 113 ? 1.879 -18.844 -13.242 1 98.25 113 LEU B O 1
ATOM 2455 N N . ARG B 1 114 ? 2.975 -17.406 -14.602 1 97.38 114 ARG B N 1
ATOM 2456 C CA . ARG B 1 114 ? 2.199 -17.781 -15.773 1 97.38 114 ARG B CA 1
ATOM 2457 C C . ARG B 1 114 ? 2.473 -19.234 -16.156 1 97.38 114 ARG B C 1
ATOM 2459 O O . ARG B 1 114 ? 1.606 -19.906 -16.719 1 97.38 114 ARG B O 1
ATOM 2466 N N . GLU B 1 115 ? 3.631 -19.719 -15.805 1 96.81 115 GLU B N 1
ATOM 2467 C CA . GLU B 1 115 ? 4.031 -21.078 -16.156 1 96.81 115 GLU B CA 1
ATOM 2468 C C . GLU B 1 115 ? 3.727 -22.062 -15.016 1 96.81 115 GLU B C 1
ATOM 2470 O O . GLU B 1 115 ? 3.943 -23.266 -15.148 1 96.81 115 GLU B O 1
ATOM 2475 N N . SER B 1 116 ? 3.242 -21.531 -13.953 1 95.06 116 SER B N 1
ATOM 2476 C CA . SER B 1 116 ? 3.006 -22.359 -12.773 1 95.06 116 SER B CA 1
ATOM 2477 C C . SER B 1 116 ? 1.577 -22.891 -12.75 1 95.06 116 SER B C 1
ATOM 2479 O O . SER B 1 116 ? 0.67 -22.266 -13.32 1 95.06 116 SER B O 1
ATOM 2481 N N . ASP B 1 117 ? 1.455 -24.031 -12.055 1 91.69 117 ASP B N 1
ATOM 2482 C CA . ASP B 1 117 ? 0.14 -24.562 -11.711 1 91.69 117 ASP B CA 1
ATOM 2483 C C . ASP B 1 117 ? -0.425 -23.859 -10.469 1 91.69 117 ASP B C 1
ATOM 2485 O O . ASP B 1 117 ? 0.312 -23.562 -9.531 1 91.69 117 ASP B O 1
ATOM 2489 N N . GLY B 1 118 ? -1.668 -23.625 -10.453 1 91.69 118 GLY B N 1
ATOM 2490 C CA . GLY B 1 118 ? -2.32 -22.953 -9.344 1 91.69 118 GLY B CA 1
ATOM 2491 C C . GLY B 1 118 ? -2.02 -23.594 -7.996 1 91.69 118 GLY B C 1
ATOM 2492 O O . GLY B 1 118 ? -2.057 -22.922 -6.961 1 91.69 118 GLY B O 1
ATOM 2493 N N . SER B 1 119 ? -1.627 -24.828 -7.965 1 94.62 119 SER B N 1
ATOM 2494 C CA . SER B 1 119 ? -1.369 -25.562 -6.727 1 94.62 119 SER B CA 1
ATOM 2495 C C . SER B 1 119 ? -0.153 -25 -6 1 94.62 119 SER B C 1
ATOM 2497 O O . SER B 1 119 ? 0.03 -25.25 -4.805 1 94.62 119 SER B O 1
ATOM 2499 N N . ILE B 1 120 ? 0.698 -24.297 -6.707 1 95.88 120 ILE B N 1
ATOM 2500 C CA . ILE B 1 120 ? 1.893 -23.703 -6.105 1 95.88 120 ILE B CA 1
ATOM 2501 C C . ILE B 1 120 ? 1.492 -22.734 -4.992 1 95.88 120 ILE B C 1
ATOM 2503 O O . ILE B 1 120 ? 2.232 -22.562 -4.023 1 95.88 120 ILE B O 1
ATOM 2507 N N . LEU B 1 121 ? 0.319 -22.172 -5.117 1 95.81 121 LEU B N 1
ATOM 2508 C CA . LEU B 1 121 ? -0.137 -21.172 -4.152 1 95.81 121 LEU B CA 1
ATOM 2509 C C . LEU B 1 121 ? -0.338 -21.797 -2.777 1 95.81 121 LEU B C 1
ATOM 2511 O O . LEU B 1 121 ? -0.247 -21.109 -1.756 1 95.81 121 LEU B O 1
ATOM 2515 N N . ASP B 1 122 ? -0.521 -23.078 -2.721 1 95.81 122 ASP B N 1
ATOM 2516 C CA . ASP B 1 122 ? -0.804 -23.781 -1.47 1 95.81 122 ASP B CA 1
ATOM 2517 C C . ASP B 1 122 ? 0.48 -24.297 -0.826 1 95.81 122 ASP B C 1
ATOM 2519 O O . ASP B 1 122 ? 0.479 -24.688 0.34 1 95.81 122 ASP B O 1
ATOM 2523 N N . LYS B 1 123 ? 1.482 -24.312 -1.604 1 97 123 LYS B N 1
ATOM 2524 C CA . LYS B 1 123 ? 2.746 -24.812 -1.074 1 97 123 LYS B CA 1
ATOM 2525 C C . LYS B 1 123 ? 3.359 -23.828 -0.084 1 97 123 LYS B C 1
ATOM 2527 O O . LYS B 1 123 ? 3.23 -22.609 -0.248 1 97 123 LYS B O 1
ATOM 2532 N N . THR B 1 124 ? 4.086 -24.359 0.879 1 97.44 124 THR B N 1
ATOM 2533 C CA . THR B 1 124 ? 4.809 -23.547 1.852 1 97.44 124 THR B CA 1
ATOM 2534 C C . THR B 1 124 ? 6.121 -23.047 1.262 1 97.44 124 THR B C 1
ATOM 2536 O O . THR B 1 124 ? 6.832 -23.781 0.583 1 97.44 124 THR B O 1
ATOM 2539 N N . VAL B 1 125 ? 6.398 -21.766 1.497 1 97.44 125 VAL B N 1
ATOM 2540 C CA . VAL B 1 125 ? 7.68 -21.203 1.078 1 97.44 125 VAL B CA 1
ATOM 2541 C C . VAL B 1 125 ? 8.812 -21.875 1.862 1 97.44 125 VAL B C 1
ATOM 2543 O O . VAL B 1 125 ? 8.758 -21.953 3.092 1 97.44 125 VAL B O 1
ATOM 2546 N N . GLY B 1 126 ? 9.758 -22.391 1.198 1 94.69 126 GLY B N 1
ATOM 2547 C CA . GLY B 1 126 ? 10.844 -23.125 1.843 1 94.69 126 GLY B CA 1
ATOM 2548 C C . GLY B 1 126 ? 11.461 -22.359 3.004 1 94.69 126 GLY B C 1
ATOM 2549 O O . GLY B 1 126 ? 11.891 -21.219 2.846 1 94.69 126 GLY B O 1
ATOM 2550 N N . GLY B 1 127 ? 11.523 -23 4.195 1 92.12 127 GLY B N 1
ATOM 2551 C CA . GLY B 1 127 ? 12.125 -22.406 5.383 1 92.12 127 GLY B CA 1
ATOM 2552 C C . GLY B 1 127 ? 11.227 -21.406 6.078 1 92.12 127 GLY B C 1
ATOM 2553 O O . GLY B 1 127 ? 11.641 -20.75 7.031 1 92.12 127 GLY B O 1
ATOM 2554 N N . GLN B 1 128 ? 10 -21.25 5.492 1 95.12 128 GLN B N 1
ATOM 2555 C CA . GLN B 1 128 ? 9.055 -20.297 6.062 1 95.12 128 GLN B CA 1
ATOM 2556 C C . GLN B 1 128 ? 7.805 -21 6.578 1 95.12 128 GLN B C 1
ATOM 2558 O O . GLN B 1 128 ? 7.617 -22.203 6.332 1 95.12 128 GLN B O 1
ATOM 2563 N N . SER B 1 129 ? 6.949 -20.312 7.301 1 95.12 129 SER B N 1
ATOM 2564 C CA . SER B 1 129 ? 5.727 -20.875 7.867 1 95.12 129 SER B CA 1
ATOM 2565 C C . SER B 1 129 ? 4.504 -20.484 7.043 1 95.12 129 SER B C 1
ATOM 2567 O O . SER B 1 129 ? 3.369 -20.766 7.441 1 95.12 129 SER B O 1
ATOM 2569 N N . TYR B 1 130 ? 4.711 -19.781 5.938 1 95.56 130 TYR B N 1
ATOM 2570 C CA . TYR B 1 130 ? 3.586 -19.266 5.168 1 95.56 130 TYR B CA 1
ATOM 2571 C C . TYR B 1 130 ? 3.621 -19.797 3.734 1 95.56 130 TYR B C 1
ATOM 2573 O O . TYR B 1 130 ? 4.66 -20.266 3.262 1 95.56 130 TYR B O 1
ATOM 2581 N N . SER B 1 131 ? 2.549 -19.703 3.031 1 97.19 131 SER B N 1
ATOM 2582 C CA . SER B 1 131 ? 2.393 -20.219 1.678 1 97.19 131 SER B CA 1
ATOM 2583 C C . SER B 1 131 ? 2.855 -19.219 0.637 1 97.19 131 SER B C 1
ATOM 2585 O O . SER B 1 131 ? 3.037 -18.031 0.949 1 97.19 131 SER B O 1
ATOM 2587 N N . PHE B 1 132 ? 2.98 -19.672 -0.576 1 97.69 132 PHE B N 1
ATOM 2588 C CA . PHE B 1 132 ? 3.279 -18.766 -1.683 1 97.69 132 PHE B CA 1
ATOM 2589 C C . PHE B 1 132 ? 2.117 -17.812 -1.936 1 97.69 132 PHE B C 1
ATOM 2591 O O . PHE B 1 132 ? 2.324 -16.672 -2.332 1 97.69 132 PHE B O 1
ATOM 2598 N N . ARG B 1 133 ? 0.876 -18.281 -1.629 1 96.56 133 ARG B N 1
ATOM 2599 C CA . ARG B 1 133 ? -0.279 -17.391 -1.679 1 96.56 133 ARG B CA 1
ATOM 2600 C C . ARG B 1 133 ? -0.069 -16.172 -0.787 1 96.56 133 ARG B C 1
ATOM 2602 O O . ARG B 1 133 ? -0.283 -15.039 -1.218 1 96.56 133 ARG B O 1
ATOM 2609 N N . TYR B 1 134 ? 0.366 -16.453 0.396 1 96.81 134 TYR B N 1
ATOM 2610 C CA . TYR B 1 134 ? 0.611 -15.414 1.387 1 96.81 134 TYR B CA 1
ATOM 2611 C C . TYR B 1 134 ? 1.759 -14.516 0.955 1 96.81 134 TYR B C 1
ATOM 2613 O O . TYR B 1 134 ? 1.647 -13.289 1.016 1 96.81 134 TYR B O 1
ATOM 2621 N N . LEU B 1 135 ? 2.785 -15.07 0.442 1 98.06 135 LEU B N 1
ATOM 2622 C CA . LEU B 1 135 ? 3.967 -14.328 0.013 1 98.06 135 LEU B CA 1
ATOM 2623 C C . LEU B 1 135 ? 3.637 -13.414 -1.165 1 98.06 135 LEU B C 1
ATOM 2625 O O . LEU B 1 135 ? 3.957 -12.227 -1.145 1 98.06 135 LEU B O 1
ATOM 2629 N N . LEU B 1 136 ? 2.949 -13.961 -2.145 1 98.25 136 LEU B N 1
ATOM 2630 C CA . LEU B 1 136 ? 2.719 -13.227 -3.381 1 98.25 136 LEU B CA 1
ATOM 2631 C C . LEU B 1 136 ? 1.756 -12.062 -3.15 1 98.25 136 LEU B C 1
ATOM 2633 O O . LEU B 1 136 ? 1.959 -10.969 -3.678 1 98.25 136 LEU B O 1
ATOM 2637 N N . ASN B 1 137 ? 0.74 -12.258 -2.328 1 97.12 137 ASN B N 1
ATOM 2638 C CA . ASN B 1 137 ? -0.091 -11.133 -1.921 1 97.12 137 ASN B CA 1
ATOM 2639 C C . ASN B 1 137 ? 0.701 -10.125 -1.097 1 97.12 137 ASN B C 1
ATOM 2641 O O . ASN B 1 137 ? 0.538 -8.914 -1.266 1 97.12 137 ASN B O 1
ATOM 2645 N N . GLY B 1 138 ? 1.573 -10.656 -0.3 1 98 138 GLY B N 1
ATOM 2646 C CA . GLY B 1 138 ? 2.438 -9.82 0.518 1 98 138 GLY B CA 1
ATOM 2647 C C . GLY B 1 138 ? 3.352 -8.93 -0.3 1 98 138 GLY B C 1
ATOM 2648 O O . GLY B 1 138 ? 3.607 -7.781 0.077 1 98 138 GLY B O 1
ATOM 2649 N N . ILE B 1 139 ? 3.85 -9.445 -1.421 1 98.44 139 ILE B N 1
ATOM 2650 C CA . ILE B 1 139 ? 4.723 -8.672 -2.301 1 98.44 139 ILE B CA 1
ATOM 2651 C C . ILE B 1 139 ? 3.961 -7.469 -2.855 1 98.44 139 ILE B C 1
ATOM 2653 O O . ILE B 1 139 ? 4.488 -6.352 -2.885 1 98.44 139 ILE B O 1
ATOM 2657 N N . ILE B 1 140 ? 2.678 -7.684 -3.275 1 98.44 140 ILE B N 1
ATOM 2658 C CA . ILE B 1 140 ? 1.842 -6.605 -3.793 1 98.44 140 ILE B CA 1
ATOM 2659 C C . ILE B 1 140 ? 1.619 -5.555 -2.703 1 98.44 140 ILE B C 1
ATOM 2661 O O . ILE B 1 140 ? 1.821 -4.359 -2.932 1 98.44 140 ILE B O 1
ATOM 2665 N N . GLN B 1 141 ? 1.274 -6.016 -1.54 1 98.38 141 GLN B N 1
ATOM 2666 C CA . GLN B 1 141 ? 0.988 -5.145 -0.404 1 98.38 141 GLN B CA 1
ATOM 2667 C C . GLN B 1 141 ? 2.24 -4.402 0.051 1 98.38 141 GLN B C 1
ATOM 2669 O O . GLN B 1 141 ? 2.191 -3.203 0.327 1 98.38 141 GLN B O 1
ATOM 2674 N N . HIS B 1 142 ? 3.359 -5.086 0.086 1 98.62 142 HIS B N 1
ATOM 2675 C CA . HIS B 1 142 ? 4.668 -4.547 0.445 1 98.62 142 HIS B CA 1
ATOM 2676 C C . HIS B 1 142 ? 5.078 -3.422 -0.498 1 98.62 142 HIS B C 1
ATOM 2678 O O . HIS B 1 142 ? 5.523 -2.363 -0.05 1 98.62 142 HIS B O 1
ATOM 2684 N N . ASP B 1 143 ? 4.895 -3.645 -1.763 1 98.75 143 ASP B N 1
ATOM 2685 C CA . ASP B 1 143 ? 5.273 -2.648 -2.76 1 98.75 143 ASP B CA 1
ATOM 2686 C C . ASP B 1 143 ? 4.465 -1.365 -2.588 1 98.75 143 ASP B C 1
ATOM 2688 O O . ASP B 1 143 ? 5.012 -0.264 -2.668 1 98.75 143 ASP B O 1
ATOM 2692 N N . LEU B 1 144 ? 3.191 -1.518 -2.352 1 98.69 144 LEU B N 1
ATOM 2693 C CA . LEU B 1 144 ? 2.311 -0.36 -2.234 1 98.69 144 LEU B CA 1
ATOM 2694 C C . LEU B 1 144 ? 2.598 0.415 -0.954 1 98.69 144 LEU B C 1
ATOM 2696 O O . LEU B 1 144 ? 2.576 1.647 -0.951 1 98.69 144 LEU B O 1
ATOM 2700 N N . TYR B 1 145 ? 2.904 -0.335 0.102 1 98.69 145 TYR B N 1
ATOM 2701 C CA . TYR B 1 145 ? 3.314 0.264 1.368 1 98.69 145 TYR B CA 1
ATOM 2702 C C . TYR B 1 145 ? 4.555 1.128 1.187 1 98.69 145 TYR B C 1
ATOM 2704 O O . TYR B 1 145 ? 4.59 2.279 1.624 1 98.69 145 TYR B O 1
ATOM 2712 N N . HIS B 1 146 ? 5.516 0.679 0.514 1 98.75 146 HIS B N 1
ATOM 2713 C CA . HIS B 1 146 ? 6.75 1.429 0.304 1 98.75 146 HIS B CA 1
ATOM 2714 C C . HIS B 1 146 ? 6.578 2.48 -0.788 1 98.75 146 HIS B C 1
ATOM 2716 O O . HIS B 1 146 ? 7.242 3.518 -0.766 1 98.75 146 HIS B O 1
ATOM 2722 N N . LEU B 1 147 ? 5.656 2.244 -1.733 1 98.69 147 LEU B N 1
ATOM 2723 C CA . LEU B 1 147 ? 5.348 3.264 -2.732 1 98.69 147 LEU B CA 1
ATOM 2724 C C . LEU B 1 147 ? 4.824 4.531 -2.07 1 98.69 147 LEU B C 1
ATOM 2726 O O . LEU B 1 147 ? 5.188 5.641 -2.469 1 98.69 147 LEU B O 1
ATOM 2730 N N . GLY B 1 148 ? 3.912 4.344 -1.069 1 98.25 148 GLY B N 1
ATOM 2731 C CA . GLY B 1 148 ? 3.453 5.492 -0.307 1 98.25 148 GLY B CA 1
ATOM 2732 C C . GLY B 1 148 ? 4.586 6.297 0.302 1 98.25 148 GLY B C 1
ATOM 2733 O O . GLY B 1 148 ? 4.543 7.527 0.321 1 98.25 148 GLY B O 1
ATOM 2734 N N . GLN B 1 149 ? 5.605 5.625 0.699 1 97.81 149 GLN B N 1
ATOM 2735 C CA . GLN B 1 149 ? 6.777 6.301 1.248 1 97.81 149 GLN B CA 1
ATOM 2736 C C . GLN B 1 149 ? 7.547 7.039 0.156 1 97.81 149 GLN B C 1
ATOM 2738 O O . GLN B 1 149 ? 7.973 8.18 0.349 1 97.81 149 GLN B O 1
ATOM 2743 N N . VAL B 1 150 ? 7.633 6.441 -0.958 1 98.25 150 VAL B N 1
ATOM 2744 C CA . VAL B 1 150 ? 8.352 7.016 -2.09 1 98.25 150 VAL B CA 1
ATOM 2745 C C . VAL B 1 150 ? 7.727 8.352 -2.475 1 98.25 150 VAL B C 1
ATOM 2747 O O . VAL B 1 150 ? 8.438 9.336 -2.682 1 98.25 150 VAL B O 1
ATOM 2750 N N . VAL B 1 151 ? 6.438 8.383 -2.543 1 97.12 151 VAL B N 1
ATOM 2751 C CA . VAL B 1 151 ? 5.762 9.586 -3.02 1 97.12 151 VAL B CA 1
ATOM 2752 C C . VAL B 1 151 ? 5.996 10.734 -2.039 1 97.12 151 VAL B C 1
ATOM 2754 O O . VAL B 1 151 ? 6.195 11.875 -2.451 1 97.12 151 VAL B O 1
ATOM 2757 N N . LEU B 1 152 ? 6.062 10.461 -0.769 1 96.12 152 LEU B N 1
ATOM 2758 C CA . LEU B 1 152 ? 6.305 11.508 0.219 1 96.12 152 LEU B CA 1
ATOM 2759 C C . LEU B 1 152 ? 7.758 11.969 0.174 1 96.12 152 LEU B C 1
ATOM 2761 O O . LEU B 1 152 ? 8.031 13.172 0.262 1 96.12 152 LEU B O 1
ATOM 2765 N N . ILE B 1 153 ? 8.641 11.031 0.029 1 96.69 153 ILE B N 1
ATOM 2766 C CA . ILE B 1 153 ? 10.055 11.375 -0.051 1 96.69 153 ILE B CA 1
ATOM 2767 C C . ILE B 1 153 ? 10.305 12.234 -1.289 1 96.69 153 ILE B C 1
ATOM 2769 O O . ILE B 1 153 ? 11.062 13.203 -1.235 1 96.69 153 ILE B O 1
ATOM 2773 N N . LYS B 1 154 ? 9.703 11.867 -2.346 1 95.44 154 LYS B N 1
ATOM 2774 C CA . LYS B 1 154 ? 9.789 12.656 -3.57 1 95.44 154 LYS B CA 1
ATOM 2775 C C . LYS B 1 154 ? 9.375 14.109 -3.324 1 95.44 154 LYS B C 1
ATOM 2777 O O . LYS B 1 154 ? 10.078 15.039 -3.73 1 95.44 154 LYS B O 1
ATOM 2782 N N . LYS B 1 155 ? 8.297 14.258 -2.645 1 92.62 155 LYS B N 1
ATOM 2783 C CA . LYS B 1 155 ? 7.797 15.594 -2.334 1 92.62 155 LYS B CA 1
ATOM 2784 C C . LYS B 1 155 ? 8.781 16.359 -1.445 1 92.62 155 LYS B C 1
ATOM 2786 O O . LYS B 1 155 ? 9.031 17.547 -1.664 1 92.62 155 LYS B O 1
ATOM 2791 N N . MET B 1 156 ? 9.297 15.703 -0.51 1 91.69 156 MET B N 1
ATOM 2792 C CA . MET B 1 156 ? 10.25 16.328 0.411 1 91.69 156 MET B CA 1
ATOM 2793 C C . MET B 1 156 ? 11.508 16.75 -0.322 1 91.69 156 MET B C 1
ATOM 2795 O O . MET B 1 156 ? 12.023 17.859 -0.086 1 91.69 156 MET B O 1
ATOM 2799 N N . ASN B 1 157 ? 11.961 15.914 -1.184 1 92.25 157 ASN B N 1
ATOM 2800 C CA . ASN B 1 157 ? 13.172 16.219 -1.938 1 92.25 157 ASN B CA 1
ATOM 2801 C C . ASN B 1 157 ? 12.953 17.391 -2.895 1 92.25 157 ASN B C 1
ATOM 2803 O O . ASN B 1 157 ? 13.852 18.203 -3.1 1 92.25 157 ASN B O 1
ATOM 2807 N N . GLN B 1 158 ? 11.82 17.469 -3.482 1 88.44 158 GLN B N 1
ATOM 2808 C CA . GLN B 1 158 ? 11.492 18.562 -4.383 1 88.44 158 GLN B CA 1
ATOM 2809 C C . GLN B 1 158 ? 11.484 19.891 -3.641 1 88.44 158 GLN B C 1
ATOM 2811 O O . GLN B 1 158 ? 11.938 20.906 -4.168 1 88.44 158 GLN B O 1
ATOM 2816 N N . ARG B 1 159 ? 11.023 19.906 -2.467 1 85.56 159 ARG B N 1
ATOM 2817 C CA . ARG B 1 159 ? 10.945 21.125 -1.666 1 85.56 159 ARG B CA 1
ATOM 2818 C C . ARG B 1 159 ? 12.336 21.562 -1.219 1 85.56 159 ARG B C 1
ATOM 2820 O O . ARG B 1 159 ? 12.625 22.766 -1.156 1 85.56 159 ARG B O 1
ATOM 2827 N N . LYS B 1 160 ? 13.094 20.656 -0.862 1 83.44 160 LYS B N 1
ATOM 2828 C CA . LYS B 1 160 ? 14.453 20.953 -0.433 1 83.44 160 LYS B CA 1
ATOM 2829 C C . LYS B 1 160 ? 15.25 21.609 -1.558 1 83.44 160 LYS B C 1
ATOM 2831 O O . LYS B 1 160 ? 16.094 22.469 -1.306 1 83.44 160 LYS B O 1
ATOM 2836 N N . HIS B 1 161 ? 14.977 21.219 -2.703 1 80.31 161 HIS B N 1
ATOM 2837 C CA . HIS B 1 161 ? 15.805 21.672 -3.816 1 80.31 161 HIS B CA 1
ATOM 2838 C C . HIS B 1 161 ? 15.125 22.797 -4.578 1 80.31 161 HIS B C 1
ATOM 2840 O O . HIS B 1 161 ? 15.75 23.469 -5.402 1 80.31 161 HIS B O 1
ATOM 2846 N N . GLN B 1 162 ? 13.781 22.797 -4.562 1 67.12 162 GLN B N 1
ATOM 2847 C CA . GLN B 1 162 ? 13.11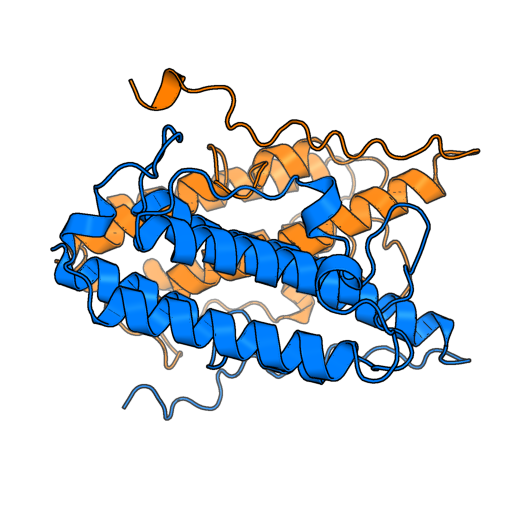7 23.938 -5.184 1 67.12 162 GLN B CA 1
ATOM 2848 C C . GLN B 1 162 ? 13.102 25.141 -4.25 1 67.12 162 GLN B C 1
ATOM 2850 O O . GLN B 1 162 ? 12.961 25 -3.035 1 67.12 162 GLN B O 1
ATOM 2855 N N . ALA B 1 163 ? 13.875 26.234 -4.539 1 50.44 163 ALA B N 1
ATOM 2856 C CA . ALA B 1 163 ? 13.672 27.469 -3.791 1 50.44 163 ALA B CA 1
ATOM 2857 C C . ALA B 1 163 ? 12.211 27.625 -3.377 1 50.44 163 ALA B C 1
ATOM 2859 O O . ALA B 1 163 ? 11.828 27.25 -2.264 1 50.44 163 ALA B O 1
ATOM 2860 N N . LYS B 1 164 ? 11.539 28.797 -3.568 1 44.97 164 LYS B N 1
ATOM 2861 C CA . LYS B 1 164 ? 10.227 29.188 -3.08 1 44.97 164 LYS B CA 1
ATOM 2862 C C . LYS B 1 164 ? 9.148 28.219 -3.551 1 44.97 164 LYS B C 1
ATOM 2864 O O . LYS B 1 164 ? 8.875 28.109 -4.75 1 44.97 164 LYS B O 1
ATOM 2869 N N . PRO B 1 165 ? 8.812 27.172 -2.867 1 42.09 165 PRO B N 1
ATOM 2870 C CA . PRO B 1 165 ? 7.941 26.109 -3.367 1 42.09 165 PRO B CA 1
ATOM 2871 C C . PRO B 1 165 ? 6.578 26.625 -3.824 1 42.09 165 PRO B C 1
ATOM 2873 O O . PRO B 1 165 ? 5.973 27.469 -3.15 1 42.09 165 PRO B O 1
ATOM 2876 N N . GLY B 1 166 ? 6.344 26.688 -5.219 1 34.44 166 GLY B N 1
ATOM 2877 C CA . GLY B 1 166 ? 4.938 26.906 -5.539 1 34.44 166 GLY B CA 1
ATOM 2878 C C . GLY B 1 166 ? 4.027 25.844 -4.934 1 34.44 166 GLY B C 1
ATOM 2879 O O . GLY B 1 166 ? 4.492 24.797 -4.492 1 34.44 166 GLY B O 1
ATOM 2880 N N . PRO B 1 167 ? 2.729 26.172 -4.648 1 33.28 167 PRO B N 1
ATOM 2881 C CA . PRO B 1 167 ? 1.787 25.234 -4.031 1 33.28 167 PRO B CA 1
ATOM 2882 C C . PRO B 1 167 ? 1.755 23.875 -4.734 1 33.28 167 PRO B C 1
ATOM 2884 O O . PRO B 1 167 ? 1.923 23.812 -5.957 1 33.28 167 PRO B O 1
ATOM 2887 N N . MET B 1 168 ? 2.258 22.938 -4.207 1 35.75 168 MET B N 1
ATOM 2888 C CA . MET B 1 168 ? 2.119 21.594 -4.762 1 35.75 168 MET B CA 1
ATOM 2889 C C . MET B 1 168 ? 0.675 21.328 -5.168 1 35.75 168 MET B C 1
ATOM 2891 O O . MET B 1 168 ? -0.226 21.344 -4.324 1 35.75 168 MET B O 1
ATOM 2895 N N . ASN B 1 169 ? 0.244 21.641 -6.379 1 30.23 169 ASN B N 1
ATOM 2896 C CA . ASN B 1 169 ? -1.062 21.25 -6.898 1 30.23 169 ASN B CA 1
ATOM 2897 C C . ASN B 1 169 ? -1.236 19.734 -6.898 1 30.23 169 ASN B C 1
ATOM 2899 O O . ASN B 1 169 ? -0.415 19.016 -7.465 1 30.23 169 ASN B O 1
ATOM 2903 N N . TYR B 1 170 ? -1.603 19.266 -5.828 1 31.05 170 TYR B N 1
ATOM 2904 C CA . TYR B 1 170 ? -2.094 17.891 -5.965 1 31.05 170 TYR B CA 1
ATOM 2905 C C . TYR B 1 170 ? -3.002 17.766 -7.18 1 31.05 170 TYR B C 1
ATOM 2907 O O . TYR B 1 170 ? -4.027 18.438 -7.273 1 31.05 170 TYR B O 1
ATOM 2915 N N . SER B 1 171 ? -2.418 17.781 -8.359 1 30.05 171 SER B N 1
ATOM 2916 C CA . SER B 1 171 ? -3.334 17.453 -9.445 1 30.05 171 SER B CA 1
ATOM 2917 C C . SER B 1 171 ? -4.152 16.219 -9.125 1 30.05 171 SER B C 1
ATOM 2919 O O . SER B 1 171 ? -3.621 15.102 -9.102 1 30.05 171 SER B O 1
ATOM 2921 N N . TYR B 1 172 ? -4.926 16.297 -8.18 1 31.06 172 TYR B N 1
ATOM 2922 C CA . TYR B 1 172 ? -5.949 15.32 -7.848 1 31.06 172 TYR B CA 1
ATOM 2923 C C . TYR B 1 172 ? -6.734 14.906 -9.086 1 31.06 172 TYR B C 1
ATOM 2925 O O . TYR B 1 172 ? -7.762 14.234 -8.984 1 31.06 172 TYR B O 1
ATOM 2933 N N . LYS B 1 173 ? -6.5 15.625 -10.164 1 31.03 173 LYS B N 1
ATOM 2934 C CA . LYS B 1 173 ? -7.438 15.258 -11.219 1 31.03 173 LYS B CA 1
ATOM 2935 C C . LYS B 1 173 ? -7.227 13.82 -11.672 1 31.03 173 LYS B C 1
ATOM 2937 O O . LYS B 1 173 ? -7.922 13.336 -12.562 1 31.03 173 LYS B O 1
ATOM 2942 N N . LEU B 1 174 ? -6.066 13.398 -11.414 1 26.47 174 LEU B N 1
ATOM 2943 C CA . LEU B 1 174 ? -5.859 12.18 -12.188 1 26.47 174 LEU B CA 1
ATOM 2944 C C . LEU B 1 174 ? -6.484 10.984 -11.477 1 26.47 174 LEU B C 1
ATOM 2946 O O . LEU B 1 174 ? -5.797 10.258 -10.75 1 26.47 174 LEU B O 1
ATOM 2950 N N . PHE B 1 175 ? -7.312 11.141 -10.641 1 30 175 PHE B N 1
ATOM 2951 C CA . PHE B 1 175 ? -7.918 9.82 -10.641 1 30 175 PHE B CA 1
ATOM 2952 C C . PHE B 1 175 ? -8.289 9.383 -12.055 1 30 175 PHE B C 1
ATOM 2954 O O . PHE B 1 175 ? -9.008 10.094 -12.758 1 30 175 PHE B O 1
ATOM 2961 N N . PRO B 1 176 ? -7.402 8.656 -12.68 1 31.78 176 PRO B N 1
ATOM 2962 C CA . PRO B 1 176 ? -7.648 8.195 -14.055 1 31.78 176 PRO B CA 1
ATOM 2963 C C . PRO B 1 176 ? -9.102 7.785 -14.281 1 31.78 176 PRO B C 1
ATOM 2965 O O . PRO B 1 176 ? -9.398 7.059 -15.234 1 31.78 176 PRO B O 1
ATOM 2968 N N . PHE B 1 177 ? -9.977 8.07 -13.484 1 29.58 177 PHE B N 1
ATOM 2969 C CA . PHE B 1 177 ? -11.227 7.508 -13.984 1 29.58 177 PHE B CA 1
ATOM 2970 C C . PHE B 1 177 ? -11.617 8.148 -15.312 1 29.58 177 PHE B C 1
ATOM 2972 O O . PHE B 1 177 ? -12.711 7.902 -15.82 1 29.58 177 PHE B O 1
ATOM 2979 N N . LYS B 1 178 ? -10.945 9.203 -15.695 1 29.58 178 LYS B N 1
ATOM 2980 C CA . LYS B 1 178 ? -11.641 9.656 -16.891 1 29.58 178 LYS B CA 1
ATOM 2981 C C . LYS B 1 178 ? -11.422 8.695 -18.062 1 29.58 178 LYS B C 1
ATOM 2983 O O . LYS B 1 178 ? -12.016 8.867 -19.125 1 29.58 178 LYS B O 1
ATOM 2988 N N . ASP B 1 179 ? -10.312 8.047 -18.156 1 26.83 179 ASP B N 1
ATOM 2989 C CA . ASP B 1 179 ? -10.25 7.254 -19.391 1 26.83 179 ASP B CA 1
ATOM 2990 C C . ASP B 1 179 ? -11.07 5.973 -19.25 1 26.83 179 ASP B C 1
ATOM 2992 O O . ASP B 1 179 ? -10.625 5.004 -18.625 1 26.83 179 ASP B O 1
ATOM 2996 N N . LEU B 1 180 ? -12.281 5.918 -19.422 1 24.92 180 LEU B N 1
ATOM 2997 C CA . LEU B 1 180 ? -13.328 4.914 -19.609 1 24.92 180 LEU B CA 1
ATOM 2998 C C . LEU B 1 180 ? -12.961 3.938 -20.719 1 24.92 180 LEU B C 1
ATOM 3000 O O . LEU B 1 180 ? -13.656 2.938 -20.922 1 24.92 180 LEU B O 1
ATOM 3004 N N . SER B 1 181 ? -12.117 4.227 -21.594 1 25.98 181 SER B N 1
ATOM 3005 C CA . SER B 1 181 ? -11.992 3.35 -22.75 1 25.98 181 SER B CA 1
ATOM 3006 C C . SER B 1 181 ? -11.547 1.949 -22.344 1 25.98 181 SER B C 1
ATOM 3008 O O . SER B 1 181 ? -11.562 1.023 -23.156 1 25.98 181 SER B O 1
ATOM 3010 N N . LEU B 1 182 ? -10.852 1.723 -21.359 1 22.55 182 LEU B N 1
ATOM 3011 C CA . LEU B 1 182 ? -10.414 0.341 -21.188 1 22.55 182 LEU B CA 1
ATOM 3012 C C . LEU B 1 182 ? -11.562 -0.525 -20.672 1 22.55 182 LEU B C 1
ATOM 3014 O O . LEU B 1 182 ? -11.383 -1.722 -20.438 1 22.55 182 LEU B O 1
ATOM 3018 N N . ILE B 1 183 ? -12.648 -0.069 -20.391 1 21.16 183 ILE B N 1
ATOM 3019 C CA . ILE B 1 183 ? -13.773 -0.963 -20.156 1 21.16 183 ILE B CA 1
ATOM 3020 C C . ILE B 1 183 ? -14.422 -1.355 -21.469 1 21.16 183 ILE B C 1
ATOM 3022 O O . ILE B 1 183 ? -15.352 -2.164 -21.5 1 21.16 183 ILE B O 1
ATOM 3026 N N . LYS B 1 184 ? -14.086 -0.779 -22.625 1 19.55 184 LYS B N 1
ATOM 3027 C CA . LYS B 1 184 ? -14.805 -1.342 -23.766 1 19.55 184 LYS B CA 1
ATOM 3028 C C . LYS B 1 184 ? -14.242 -2.707 -24.156 1 19.55 184 LYS B C 1
ATOM 3030 O O . LYS B 1 184 ? -13.023 -2.891 -24.20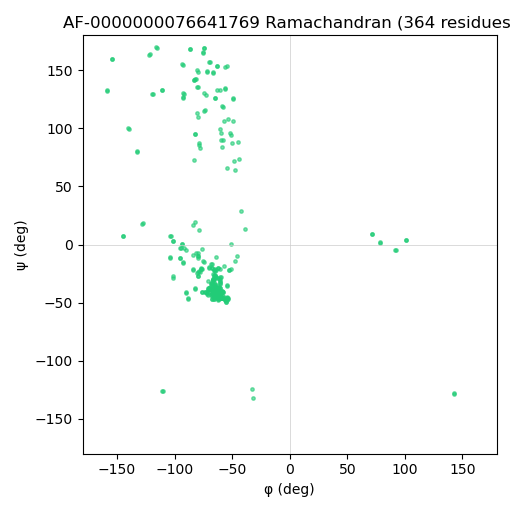3 1 19.55 184 LYS B O 1
#

Sequence (368 aa):
MHASEISYIINQLDQTFDKNPWYGEPIHSILKSVDPDNVFESPTEGIHSIGELVAHLITYRVFATRRLLGDNDYYVSQENSFRWQRLYPEKKDAWDNLMGKLTTEHQHLLSILRESDGSILDKTVGGQSYSFRYLLNGIIQHDLYHLGQVVLIKKMNQRKHQAKPGPMNYSYKLFPFKDLSLIKMHASEISYIINQLDQTFDKNPWYGEPIHSILKSVDPDNVFESPTEGIHSIGELVAHLITYRVFATRRLLGDNDYYVSQENSFRWQRLYPEKKDAWDNLMGKLTTEHQHLLSILRESDGSILDKTVGGQSYSFRYLLNGIIQHDLYHLGQVVLIKKMNQRKHQAKPGPMNYSYKLFPFKDLSLIK

Nearest PDB structures (foldseek):
  3dka-assembly1_B  TM=7.257E-01  e=2.130E-02  Bacillus subtilis
  2nsf-assembly1_A  TM=6.695E-01  e=2.130E-02  Corynebacterium glutamicum
  2qe9-assembly1_B  TM=6.839E-01  e=3.469E-02  Bacillus subtilis
  2nsg-assembly1_A  TM=6.680E-01  e=1.232E-01  Corynebacterium glutamicum
  2yqy-assembly1_A  TM=6.910E-01  e=1.426E-01  Thermus thermophilus HB8

=== Feature glossary ===
Each block in this record encodes a different view of the same protein. In brief:

Predicted aligned error. PAE(i, j) answers: if I align the predicted and true structures on residue i, how far off (in Å) do I expect residue j to be? A block-diagonal PAE matrix with low values on the blocks and high values off-diagonal is the signature of a multi-domain protein with confidently predicted domains but uncertain inter-domain orientation.

Contact-map, Ramachandran, and PAE plots. Plot images: a contact map (which residues are close in 3D, as an N×N binary image), a Ramachandran scatter (backbone torsion angles, revealing secondary-structure composition at a glance), and — for AlphaFold structures — a PAE heatmap (pairwise prediction confidence).

Backbone torsions (φ/ψ). φ (phi) and ψ (psi) are the two rotatable backbone dihedrals per residue: φ is the C(i-1)–N–Cα–C torsion, ψ is the N–Cα–C–N(i+1) torsion, both in degrees on (−180°, 180°]. α-helical residues cluster near (−60°, −45°); β-strand residues near (−120°, +130°). A Ramachandran plot is simply a scatter of (φ, ψ) for every residue.

Foldseek 3Di. A 3Di character summarizes, for each residue, the relative orientation of the Cα frame of its nearest spatial neighbor. Because it encodes fold topology rather than chemistry, 3Di alignments detect remote structural similarity that sequence alignment misses.

Radius of gyration, Cα contacts, bounding box. Three whole-structure scalars: the radius of gyration (RMS distance of Cα from centroid, in Å), the count of Cα–Cα contacts (pairs closer than 8 Å and separated by more than four residues in sequence — i.e. tertiary, not local, contacts), and the bounding-box dimensions. Together they distinguish compact globular folds from extended fibres or disordered chains.

Sequence. Sequence gives the chain of amino acids in standard one-letter code (A=alanine, C=cysteine, …, Y=tyrosine), read N→C. It is the only feature that is directly encoded by the gene; all structural features are derived from the folded form of this sequence.

mmCIF coordinates. Atomic coordinates in PDBx/mmCIF format — the same representation the Protein Data Bank distributes. Each line of the _atom_site loop places one backbone atom in Cartesian space (units: ångströms, origin: arbitrary).

Secondary structure (3-state, P-SEA). Three-state secondary structure (P-SEA) collapses the eight DSSP classes into helix (a), strand (b), and coil (c). P-SEA assigns these from Cα geometry alone — distances and angles — without requiring backbone oxygens, so it works on any Cα trace.

InterPro / GO / CATH / organism. Functional annotations link the protein to curated databases. InterPro entries identify conserved domains and families by matching the sequence against member-database signatures (Pfam, PROSITE, CDD, …). Gene Ontology (GO) terms describe molecular function, biological process, and cellular component in a controlled vocabulary. CATH places the structure in a hierarchical fold classification (Class/Architecture/Topology/Homologous-superfamily). The organism is the source species.

B-factor. B-factor (Debye–Waller factor) reflects atomic displacement in the crystal lattice. It is an experimental observable (units Å²), not a prediction; low values mean the atom is pinned down, high values mean it moves or is heterogeneous across the crystal.

Rendered structure images. Structure images are PyMOL renders from six orthogonal camera directions. Cartoon representation draws helices as coils and strands as arrows; sticks shows the backbone as bonds; surface shows the solvent-excluded envelope. Rainbow coloring maps sequence position to hue (blue→red, N→C); chain coloring assigns a distinct color per polypeptide.

Solvent-accessible surface area. Solvent-accessible surface area (SASA) is the area in Å² traced out by the centre of a 1.4 Å probe sphere (a water molecule) rolled over the protein's van der Waals surface (Shrake–Rupley / Lee–Richards construction). Buried residues have near-zero SASA; fully exposed residues can exceed 200 Å². The total SASA scales roughly with the number of surface residues.

Secondary structure (8-state, DSSP). The SS8 string is DSSP's per-residue secondary-structure call. α-helix (H) means an i→i+4 H-bond ladder; β-strand (E) means the residue participates in a β-sheet; 3₁₀ (G) and π (I) are tighter and wider helices; T/S are turns/bends; '-' is loop.

pLDDT. For AlphaFold models, the B-factor field carries pLDDT — the model's own estimate of local accuracy on a 0–100 scale. Regions with pLDDT<50 should be treated as essentially unmodeled; they often correspond to intrinsically disordered segments.

Nearest PDB structures. Nearest PDB neighbors are the top structural matches found by Foldseek when searching this structure against the entire Protein Data Bank. Each hit reports a TM-score (0 to 1; >0.5 almost always implies the same fold) and an E-value. These are *structural* homologs — they may share no detectable sequence similarity.